Protein AF-A0A6P0TJQ3-F1 (afdb_monomer)

Radius of gyration: 22.75 Å; Cα contacts (8 Å, |Δi|>4): 336; chains: 1; bounding box: 52×36×69 Å

Sequence (217 aa):
MVAQLLTELFPGQEHGQGNRNGRYLAQILWQRGWGNAALGVTLSDDTSPFPQDLRLSLMGFLHPDYYQPTSPFAFGEEMTHAIHRLRQAYDQQENVAIWGDFDADGLTATAVLWDGLGQFFAKDRQLTYIIPNRLTESHGLNQAGLERLAHQGFRLIVTCDTGSTNLTELAYAQTLGLEVIVTDHHTLSQQRPDVVALINPRSLPIGHPLAHLSGVA

Mean predicted aligned error: 7.78 Å

Foldseek 3Di:
DQQQLQCVVCVDDPPDPDCNRSVVVSVVVVVVVPDCVVQVDDPPDPDDPRDVVSSLVVCVVVPVVSPDDDDLCVLPVQVVLVVVVLVVCLVVVAAEEEEFEPDPLRVLLSVVCCVVSCVRHPPPQRYYYDYDDCVPGNDADDLVVLVVCLVSRHAEYEYFQHDQPPQVRLVSSVVSNHAYRYQHADDHDPDGHPHSHHHYLCVDPPPDPSVDDGRND

pLDDT: mean 87.12, std 15.63, range [45.81, 98.88]

Secondary structure (DSSP, 8-state):
-HHHHHHHHS---SS-TT-TTSHHHHHHHHHTT-SHHHHT--TT-SSSPPPHHHHHHHHHHH-GGG--PPPGGGGTHHHHHHHHHHHHHHHTT-EEEEE--SSHHHHHHHHHHHHHHTTTS-BTTTEEEE---TTTT-SS--HHHHHHHHHTTEEEEEESS--TT-HHHHHHHHHTT-EEEEE--SPPPSSPP-SSEEE-GGGS-TTSTTTT--TT-

Nearest PDB structures (foldseek):
  6lrd-assembly1_A  TM=8.293E-01  e=8.610E-10  Deinococcus radiodurans
  1ir6-assembly1_A  TM=8.615E-01  e=2.136E-09  Thermus thermophilus
  5f56-assembly1_A  TM=7.773E-01  e=3.471E-10  Deinococcus radiodurans
  5f54-assembly1_A  TM=7.799E-01  e=4.992E-10  Deinococcus radiodurans
  2zxp-assembly1_A  TM=7.081E-01  e=8.094E-09  Thermus thermophilus HB8

Solvent-accessible surface area (backbone atoms only — not comparable to full-atom values): 12320 Å² total; per-residue (Å²): 106,68,29,53,54,41,33,70,76,50,64,72,76,95,77,71,98,82,64,90,58,28,55,66,60,33,51,53,39,36,76,71,56,63,36,56,82,72,65,77,52,76,95,83,68,96,79,68,80,76,60,65,70,57,55,47,52,54,41,25,72,77,35,74,92,52,48,74,80,77,62,73,65,78,59,44,67,31,43,52,40,40,53,52,52,52,49,49,32,57,78,70,68,49,24,38,32,38,36,25,26,75,50,75,47,11,46,48,18,40,51,51,48,50,59,59,50,44,77,77,29,53,69,86,75,27,27,49,75,46,62,42,51,64,89,85,62,38,81,53,73,50,64,70,61,47,52,52,39,38,75,70,58,36,38,38,35,39,30,18,42,28,49,62,66,39,54,70,43,48,57,49,32,45,78,64,64,34,47,40,32,34,26,23,43,68,74,72,46,97,61,83,68,90,51,70,14,69,46,37,29,71,80,47,58,88,87,40,94,57,38,76,46,55,39,56,102

Structure (mmCIF, N/CA/C/O backbone):
data_AF-A0A6P0TJQ3-F1
#
_entry.id   AF-A0A6P0TJQ3-F1
#
loop_
_atom_site.group_PDB
_atom_site.id
_atom_site.type_symbol
_atom_site.label_atom_id
_atom_site.label_alt_id
_atom_site.label_comp_id
_atom_site.label_asym_id
_atom_site.label_entity_id
_atom_site.label_seq_id
_atom_site.pdbx_PDB_ins_code
_atom_site.Cartn_x
_atom_site.Cartn_y
_atom_site.Cartn_z
_atom_site.occupancy
_atom_site.B_iso_or_equiv
_atom_site.auth_seq_id
_atom_site.auth_comp_id
_atom_site.auth_asym_id
_atom_site.auth_atom_id
_atom_site.pdbx_PDB_model_num
ATOM 1 N N . MET A 1 1 ? 24.019 -4.448 -33.165 1.00 59.84 1 MET A N 1
ATOM 2 C CA . MET A 1 1 ? 23.288 -5.032 -32.015 1.00 59.84 1 MET A C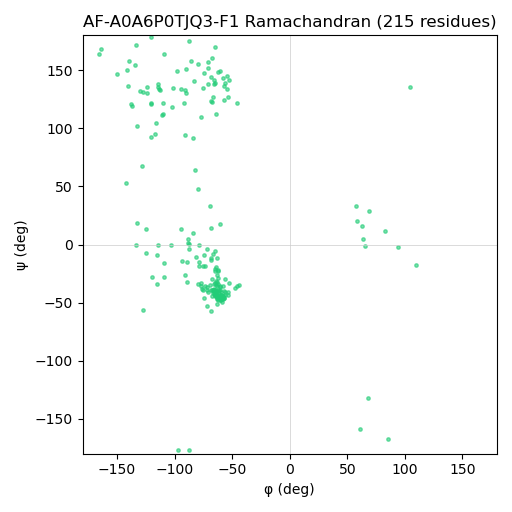A 1
ATOM 3 C C . MET A 1 1 ? 21.804 -4.613 -31.905 1.00 59.84 1 MET A C 1
ATOM 5 O O . MET A 1 1 ? 21.018 -5.246 -32.586 1.00 59.84 1 MET A O 1
ATOM 9 N N . VAL A 1 2 ? 21.352 -3.576 -31.170 1.00 61.47 2 VAL A N 1
ATOM 10 C CA . VAL A 1 2 ? 19.887 -3.292 -30.988 1.00 61.47 2 VAL A CA 1
ATOM 11 C C . VAL A 1 2 ? 19.106 -3.170 -32.308 1.00 61.47 2 VAL A C 1
ATOM 13 O O . VAL A 1 2 ? 18.021 -3.722 -32.438 1.00 61.47 2 VAL A O 1
ATOM 16 N N . ALA A 1 3 ? 19.675 -2.513 -33.324 1.00 61.38 3 ALA A N 1
ATOM 17 C CA . ALA A 1 3 ? 19.049 -2.411 -34.648 1.00 61.38 3 ALA A CA 1
ATOM 18 C C . ALA A 1 3 ? 18.867 -3.769 -35.357 1.00 61.38 3 ALA A C 1
ATOM 20 O O . ALA A 1 3 ? 17.891 -3.956 -36.081 1.00 61.38 3 ALA A O 1
ATOM 21 N N . GLN A 1 4 ? 19.774 -4.721 -35.125 1.00 65.50 4 GLN A N 1
ATOM 22 C CA . GLN A 1 4 ? 19.703 -6.072 -35.681 1.00 65.50 4 GLN A CA 1
ATOM 23 C C . GLN A 1 4 ? 18.627 -6.896 -34.971 1.00 65.50 4 GLN A C 1
ATOM 25 O O . GLN A 1 4 ? 17.761 -7.442 -35.644 1.00 65.50 4 GLN A O 1
ATOM 30 N N . LEU A 1 5 ? 18.584 -6.857 -33.632 1.00 64.69 5 LEU A N 1
ATOM 31 C CA . LEU A 1 5 ? 17.511 -7.476 -32.843 1.00 64.69 5 LEU A CA 1
ATOM 32 C C . LEU A 1 5 ? 16.132 -6.955 -33.259 1.00 64.69 5 LEU A C 1
ATOM 34 O O . LEU A 1 5 ? 15.200 -7.729 -33.427 1.00 64.69 5 LEU A O 1
ATOM 38 N N . LEU A 1 6 ? 15.993 -5.646 -33.468 1.00 64.69 6 LEU A N 1
ATOM 39 C CA . LEU A 1 6 ? 14.735 -5.064 -33.934 1.00 64.69 6 LEU A CA 1
ATOM 40 C C . LEU A 1 6 ? 14.357 -5.498 -35.347 1.00 64.69 6 LEU A C 1
ATOM 42 O O . LEU A 1 6 ? 13.176 -5.644 -35.633 1.00 64.69 6 LEU A O 1
ATOM 46 N N . THR A 1 7 ? 15.338 -5.703 -36.222 1.00 65.62 7 THR A N 1
ATOM 47 C CA . THR A 1 7 ? 15.089 -6.219 -37.573 1.00 65.62 7 THR A CA 1
ATOM 48 C C . THR A 1 7 ? 14.640 -7.686 -37.523 1.00 65.62 7 THR A C 1
ATOM 50 O O . THR A 1 7 ? 13.774 -8.080 -38.298 1.00 65.62 7 THR A O 1
ATOM 53 N N . GLU A 1 8 ? 15.164 -8.478 -36.580 1.00 67.19 8 GLU A N 1
ATOM 54 C CA . GLU A 1 8 ? 14.737 -9.865 -36.324 1.00 67.19 8 GLU A CA 1
ATOM 55 C C . GLU A 1 8 ? 13.367 -9.961 -35.630 1.00 67.19 8 GLU A C 1
ATOM 57 O O . GLU A 1 8 ? 12.599 -10.883 -35.898 1.00 67.19 8 GLU A O 1
ATOM 62 N N . LEU A 1 9 ? 13.057 -9.025 -34.729 1.00 64.94 9 LEU A N 1
ATOM 63 C CA . LEU A 1 9 ? 11.787 -8.955 -33.996 1.00 64.94 9 LEU A CA 1
ATOM 64 C C . LEU A 1 9 ? 10.643 -8.398 -34.844 1.00 64.94 9 LEU A C 1
ATOM 66 O O . LEU A 1 9 ? 9.497 -8.810 -34.679 1.00 64.94 9 LEU A O 1
ATOM 70 N N . PHE A 1 10 ? 10.959 -7.481 -35.755 1.00 64.12 10 PHE A N 1
ATOM 71 C CA . PHE A 1 10 ? 10.005 -6.807 -36.628 1.00 64.12 10 PHE A CA 1
ATOM 72 C C . PHE A 1 10 ? 10.458 -6.920 -38.090 1.00 64.12 10 PHE A C 1
ATOM 74 O O . PHE A 1 10 ? 10.828 -5.907 -38.697 1.00 64.12 10 PHE A O 1
ATOM 81 N N . PRO A 1 11 ? 10.453 -8.133 -38.680 1.00 56.38 11 PRO A N 1
ATOM 82 C CA . PRO A 1 11 ? 10.730 -8.285 -40.102 1.00 56.38 11 PRO A CA 1
ATOM 83 C C . PRO A 1 11 ? 9.715 -7.434 -40.876 1.00 56.38 11 PRO A C 1
ATOM 85 O O . PRO A 1 11 ? 8.511 -7.517 -40.633 1.00 56.38 11 PRO A O 1
ATOM 88 N N . GLY A 1 12 ? 10.225 -6.531 -41.719 1.00 55.09 12 GLY A N 1
ATOM 89 C CA . GLY A 1 12 ? 9.486 -5.379 -42.238 1.00 55.09 12 GLY A CA 1
ATOM 90 C C . GLY A 1 12 ? 8.069 -5.697 -42.724 1.00 55.09 12 GLY A C 1
ATOM 91 O O . GLY A 1 12 ? 7.881 -6.475 -43.651 1.00 55.09 12 GLY A O 1
ATOM 92 N N . GLN A 1 13 ? 7.075 -5.032 -42.132 1.00 48.84 13 GLN A N 1
ATOM 93 C CA . GLN A 1 13 ? 5.747 -4.896 -42.728 1.00 48.84 13 GLN A CA 1
ATOM 94 C C . GLN A 1 13 ? 5.897 -4.015 -43.983 1.00 48.84 13 GLN A C 1
ATOM 96 O O . GLN A 1 13 ? 6.411 -2.899 -43.895 1.00 48.84 13 GLN A O 1
ATOM 101 N N . GLU A 1 14 ? 5.504 -4.517 -45.157 1.00 48.81 14 GLU A N 1
ATOM 102 C CA . GLU A 1 14 ? 5.813 -3.967 -46.494 1.00 48.81 14 GLU A CA 1
ATOM 103 C C . GLU A 1 14 ? 5.144 -2.619 -46.860 1.00 48.81 14 GLU A C 1
ATOM 105 O O . GLU A 1 14 ? 4.839 -2.351 -48.025 1.00 48.81 14 GLU A O 1
ATOM 110 N N . HIS A 1 15 ? 4.911 -1.707 -45.918 1.00 45.81 15 HIS A N 1
ATOM 111 C CA . HIS A 1 15 ? 4.270 -0.422 -46.210 1.00 45.81 15 HIS A CA 1
ATOM 112 C C . HIS A 1 15 ? 5.190 0.772 -45.925 1.00 45.81 15 HIS A C 1
ATOM 114 O O . HIS A 1 15 ? 5.261 1.300 -44.821 1.00 45.81 15 HIS A O 1
ATOM 120 N N . GLY A 1 16 ? 5.867 1.231 -46.987 1.00 48.28 16 GLY A N 1
ATOM 121 C CA . GLY A 1 16 ? 6.517 2.546 -47.064 1.00 48.28 16 GLY A CA 1
ATOM 122 C C . GLY A 1 16 ? 8.045 2.529 -46.936 1.00 48.28 16 GLY A C 1
ATOM 123 O O . GLY A 1 16 ? 8.627 1.881 -46.074 1.00 48.28 16 GLY A O 1
ATOM 124 N N . GLN A 1 17 ? 8.732 3.287 -47.796 1.00 49.97 17 GLN A N 1
ATOM 125 C CA . GLN A 1 17 ? 10.198 3.306 -47.947 1.00 49.97 17 GLN A CA 1
ATOM 126 C C . GLN A 1 17 ? 10.999 3.899 -46.756 1.00 49.97 17 GLN A C 1
ATOM 128 O O . GLN A 1 17 ? 12.187 4.174 -46.900 1.00 49.97 17 GLN A O 1
ATOM 133 N N . GLY A 1 18 ? 10.400 4.098 -45.577 1.00 49.19 18 GLY A N 1
ATOM 134 C CA . GLY A 1 18 ? 10.994 4.902 -44.498 1.00 49.19 18 GLY A CA 1
ATOM 135 C C . GLY A 1 18 ? 11.898 4.168 -43.498 1.00 49.19 18 GLY A C 1
ATOM 136 O O . GLY A 1 18 ? 12.847 4.768 -43.002 1.00 49.19 18 GLY A O 1
ATOM 137 N N . ASN A 1 19 ? 11.654 2.889 -43.181 1.00 52.66 19 ASN A N 1
ATOM 138 C CA . ASN A 1 19 ? 12.316 2.218 -42.044 1.00 52.66 19 ASN A CA 1
ATOM 139 C C . ASN A 1 19 ? 12.683 0.749 -42.323 1.00 52.66 19 ASN A C 1
ATOM 141 O O . ASN A 1 19 ? 12.320 -0.149 -41.573 1.00 52.66 19 ASN A O 1
ATOM 145 N N . ARG A 1 20 ? 13.402 0.488 -43.419 1.00 56.19 20 ARG A N 1
ATOM 146 C CA . ARG A 1 20 ? 13.683 -0.884 -43.886 1.00 56.19 20 ARG A CA 1
ATOM 147 C C . ARG A 1 20 ? 14.619 -1.716 -42.988 1.00 56.19 20 ARG A C 1
ATOM 149 O O . ARG A 1 20 ? 14.671 -2.924 -43.162 1.00 56.19 20 ARG A O 1
ATOM 156 N N . ASN A 1 21 ? 15.329 -1.101 -42.031 1.00 62.25 21 ASN A N 1
ATOM 157 C CA . ASN A 1 21 ? 16.408 -1.766 -41.274 1.00 62.25 21 ASN A CA 1
ATOM 158 C C . ASN A 1 21 ? 16.325 -1.544 -39.743 1.00 62.25 21 ASN A C 1
ATOM 160 O O . ASN A 1 21 ? 17.349 -1.582 -39.066 1.00 62.25 21 ASN A O 1
ATOM 164 N N . GLY A 1 22 ? 15.169 -1.144 -39.194 1.00 68.56 22 GLY A N 1
ATOM 165 C CA . GLY A 1 22 ? 14.990 -0.926 -37.744 1.00 68.56 22 GLY A CA 1
ATOM 166 C C . GLY A 1 22 ? 15.805 0.222 -37.114 1.00 68.56 22 GLY A C 1
ATOM 167 O O . GLY A 1 22 ? 15.667 0.493 -35.923 1.00 68.56 22 GLY A O 1
ATOM 168 N N . ARG A 1 23 ? 16.633 0.937 -37.892 1.00 72.88 23 ARG A N 1
ATOM 169 C CA . ARG A 1 23 ? 17.608 1.938 -37.412 1.00 72.88 23 ARG A CA 1
ATOM 170 C C . ARG A 1 23 ? 16.999 3.072 -36.583 1.00 72.88 23 ARG A C 1
ATOM 172 O O . ARG A 1 23 ? 17.585 3.480 -35.586 1.00 72.88 23 ARG A O 1
ATOM 179 N N . TYR A 1 24 ? 15.827 3.570 -36.976 1.00 79.62 24 TYR A N 1
ATOM 180 C CA . TYR A 1 24 ? 15.178 4.684 -36.279 1.00 79.62 24 TYR A CA 1
ATOM 181 C C . TYR A 1 24 ? 14.545 4.226 -34.969 1.00 79.62 24 TYR A C 1
ATOM 183 O O . TYR A 1 24 ? 14.663 4.906 -33.955 1.00 79.62 24 TYR A O 1
ATOM 191 N N . LEU A 1 25 ? 13.947 3.033 -34.971 1.00 78.06 25 LEU A N 1
ATOM 192 C CA . LEU A 1 25 ? 13.426 2.414 -33.757 1.00 78.06 25 LEU A CA 1
ATOM 193 C C . LEU A 1 25 ? 14.564 2.114 -32.772 1.00 78.06 25 LEU A C 1
ATOM 195 O O . LEU A 1 25 ? 14.430 2.401 -31.589 1.00 78.06 25 LEU A O 1
ATOM 199 N N . ALA A 1 26 ? 15.715 1.648 -33.264 1.00 78.31 26 ALA A N 1
ATOM 200 C CA . ALA A 1 26 ? 16.907 1.435 -32.445 1.00 78.31 26 ALA A CA 1
ATOM 201 C C . ALA A 1 26 ? 17.392 2.730 -31.786 1.00 78.31 26 ALA A C 1
ATOM 203 O O . ALA A 1 26 ? 17.723 2.733 -30.605 1.00 78.31 26 ALA A O 1
ATOM 204 N N . GLN A 1 27 ? 17.407 3.836 -32.536 1.00 80.75 27 GLN A N 1
ATOM 205 C CA . GLN A 1 27 ? 17.800 5.142 -32.012 1.00 80.75 27 GLN A CA 1
ATOM 206 C C . GLN A 1 27 ? 16.819 5.655 -30.948 1.00 80.75 27 GLN A C 1
ATOM 208 O O . GLN A 1 27 ? 17.258 6.157 -29.915 1.00 80.75 27 GLN A O 1
ATOM 213 N N . ILE A 1 28 ? 15.510 5.496 -31.166 1.00 84.69 28 ILE A N 1
ATOM 214 C CA . ILE A 1 28 ? 14.479 5.863 -30.183 1.00 84.69 28 ILE A CA 1
ATOM 215 C C . ILE A 1 28 ? 14.633 5.021 -28.915 1.00 84.69 28 ILE A C 1
ATOM 217 O O . ILE A 1 28 ? 14.651 5.568 -27.818 1.00 84.69 28 ILE A O 1
ATOM 221 N N . LEU A 1 29 ? 14.798 3.705 -29.045 1.00 83.62 29 LEU A N 1
ATOM 222 C CA . LEU A 1 29 ? 15.000 2.814 -27.905 1.00 83.62 29 LEU A CA 1
ATOM 223 C C . LEU A 1 29 ? 16.269 3.151 -27.123 1.00 83.62 29 LEU A C 1
ATOM 225 O O . LEU A 1 29 ? 16.221 3.237 -25.897 1.00 83.62 29 LEU A O 1
ATOM 229 N N . TRP A 1 30 ? 17.370 3.439 -27.817 1.00 81.69 30 TRP A N 1
ATOM 230 C CA . TRP A 1 30 ? 18.605 3.898 -27.185 1.00 81.69 30 TRP A CA 1
ATOM 231 C C . TRP A 1 30 ? 18.382 5.175 -26.364 1.00 81.69 30 TRP A C 1
ATOM 233 O O . TRP A 1 30 ? 18.810 5.259 -25.215 1.00 81.69 30 TRP A O 1
ATOM 243 N N . GLN A 1 31 ? 17.649 6.152 -26.912 1.00 84.38 31 GLN A N 1
ATOM 244 C CA . GLN A 1 31 ? 17.267 7.378 -26.197 1.00 84.38 31 GLN A CA 1
ATOM 245 C C . GLN A 1 31 ? 16.325 7.124 -25.010 1.00 84.38 31 GLN A C 1
ATOM 247 O O . GLN A 1 31 ? 16.245 7.953 -24.108 1.00 84.38 31 GLN A O 1
ATOM 252 N N . ARG A 1 32 ? 15.622 5.987 -24.990 1.00 81.56 32 ARG A N 1
ATOM 253 C CA . ARG A 1 32 ? 14.761 5.535 -23.886 1.00 81.56 32 ARG A CA 1
ATOM 254 C C . ARG A 1 32 ? 15.472 4.588 -22.912 1.00 81.56 32 ARG A C 1
ATOM 256 O O . ARG A 1 32 ? 14.806 3.958 -22.101 1.00 81.56 32 ARG A O 1
ATOM 263 N N . GLY A 1 33 ? 16.801 4.493 -22.978 1.00 76.88 33 GLY A N 1
ATOM 264 C CA . GLY A 1 33 ? 17.610 3.722 -22.030 1.00 76.88 33 GLY A CA 1
ATOM 265 C C . GLY A 1 33 ? 17.927 2.288 -22.457 1.00 76.88 33 GLY A C 1
ATOM 266 O O . GLY A 1 33 ? 18.699 1.622 -21.777 1.00 76.88 33 GLY A O 1
ATOM 267 N N . TRP A 1 34 ? 17.435 1.820 -23.608 1.00 75.25 34 TRP A N 1
ATOM 268 C CA . TRP A 1 34 ? 17.778 0.508 -24.175 1.00 75.25 34 TRP A CA 1
ATOM 269 C C . TRP A 1 34 ? 19.113 0.560 -24.936 1.00 75.25 34 TRP A C 1
ATOM 271 O O . TRP A 1 34 ? 19.170 0.394 -26.157 1.00 75.25 34 TRP A O 1
ATOM 281 N N . GLY A 1 35 ? 20.198 0.838 -24.209 1.00 67.50 35 GLY A N 1
ATOM 282 C CA . GLY A 1 35 ? 21.574 0.836 -24.718 1.00 67.50 35 GLY A CA 1
ATOM 283 C C . GLY A 1 35 ? 22.480 -0.154 -23.987 1.00 67.50 35 GLY A C 1
ATOM 284 O O . GLY A 1 35 ? 22.039 -0.806 -23.054 1.00 67.50 35 GLY A O 1
ATOM 285 N N . ASN A 1 36 ? 23.753 -0.269 -24.380 1.00 61.25 36 ASN A N 1
ATOM 286 C CA . ASN A 1 36 ? 24.665 -1.356 -23.956 1.00 61.25 36 ASN A CA 1
ATOM 287 C C . ASN A 1 36 ? 24.667 -1.683 -22.447 1.00 61.25 36 ASN A C 1
ATOM 289 O O . ASN A 1 36 ? 24.763 -2.851 -22.087 1.00 61.25 36 ASN A O 1
ATOM 293 N N . ALA A 1 37 ? 24.517 -0.679 -21.576 1.00 57.34 37 ALA A N 1
ATOM 294 C CA . ALA A 1 37 ? 24.435 -0.867 -20.126 1.00 57.34 37 ALA A CA 1
ATOM 295 C C . ALA A 1 37 ? 23.161 -1.610 -19.672 1.00 57.34 37 ALA A C 1
ATOM 297 O O . ALA A 1 37 ? 23.244 -2.478 -18.812 1.00 57.34 37 ALA A O 1
ATOM 298 N N . ALA A 1 38 ? 22.007 -1.326 -20.283 1.00 56.78 38 ALA A N 1
ATOM 299 C CA . ALA A 1 38 ? 20.755 -2.048 -20.036 1.00 56.78 38 ALA A CA 1
ATOM 300 C C . ALA A 1 38 ? 20.750 -3.454 -20.661 1.00 56.78 38 ALA A C 1
ATOM 302 O O . ALA A 1 38 ? 19.952 -4.303 -20.282 1.00 56.78 38 ALA A O 1
ATOM 303 N N . LEU A 1 39 ? 21.641 -3.699 -21.626 1.00 55.12 39 LEU A N 1
ATOM 304 C CA . LEU A 1 39 ? 21.733 -4.964 -22.353 1.00 55.12 39 LEU A CA 1
ATOM 305 C C . LEU A 1 39 ? 22.752 -5.927 -21.723 1.00 55.12 39 LEU A C 1
ATOM 307 O O . LEU A 1 39 ? 22.767 -7.094 -22.090 1.00 55.12 39 LEU A O 1
ATOM 311 N N . GLY A 1 40 ? 23.618 -5.457 -20.814 1.00 54.97 40 GLY A N 1
ATOM 312 C CA . GLY A 1 40 ? 24.669 -6.277 -20.197 1.00 54.97 40 GLY A CA 1
ATOM 313 C C . GLY A 1 40 ? 25.717 -6.812 -21.184 1.00 54.97 40 GLY A C 1
ATOM 314 O O . GLY A 1 40 ? 26.453 -7.734 -20.848 1.00 54.97 40 GLY A O 1
ATOM 315 N N . VAL A 1 41 ? 25.791 -6.255 -22.401 1.00 55.28 41 VAL A N 1
ATOM 316 C CA . VAL A 1 41 ? 26.676 -6.735 -23.472 1.00 55.28 41 VAL A CA 1
ATOM 317 C C . VAL A 1 41 ? 27.799 -5.730 -23.728 1.00 55.28 41 VAL A C 1
ATOM 319 O O . VAL A 1 41 ? 27.559 -4.577 -24.099 1.00 55.28 41 VAL A O 1
ATOM 322 N N . THR A 1 42 ? 29.045 -6.177 -23.582 1.00 51.78 42 THR A N 1
ATOM 323 C CA . THR A 1 42 ? 30.226 -5.500 -24.134 1.00 51.78 42 THR A CA 1
ATOM 324 C C . THR A 1 42 ? 30.303 -5.734 -25.641 1.00 51.78 42 THR A C 1
ATOM 326 O O . THR A 1 42 ? 30.130 -6.854 -26.104 1.00 51.78 42 THR A O 1
ATOM 329 N N . LEU A 1 43 ? 30.581 -4.670 -26.401 1.00 48.59 43 LEU A N 1
ATOM 330 C CA . LEU A 1 43 ? 30.555 -4.571 -27.874 1.00 48.59 43 LEU A CA 1
ATOM 331 C C . LEU A 1 43 ? 31.511 -5.512 -28.654 1.00 48.59 43 LEU A C 1
ATOM 333 O O . LEU A 1 43 ? 31.810 -5.231 -29.811 1.00 48.59 43 LEU A O 1
ATOM 337 N N . SER A 1 44 ? 32.040 -6.582 -28.062 1.00 48.69 44 SER A N 1
ATOM 338 C CA . SER A 1 44 ? 33.121 -7.367 -28.666 1.00 48.69 44 SER A CA 1
ATOM 339 C C . SER A 1 44 ? 32.689 -8.518 -29.579 1.00 48.69 44 SER A C 1
ATOM 341 O O . SER A 1 44 ? 33.538 -8.965 -30.337 1.00 48.69 44 SER A O 1
ATOM 343 N N . ASP A 1 45 ? 31.428 -8.971 -29.577 1.00 46.97 45 ASP A N 1
ATOM 344 C CA . ASP A 1 45 ? 31.004 -10.110 -30.413 1.00 46.97 45 ASP A CA 1
ATOM 345 C C . ASP A 1 45 ? 29.705 -9.843 -31.185 1.00 46.97 45 ASP A C 1
ATOM 347 O O . ASP A 1 45 ? 28.601 -9.943 -30.655 1.00 46.97 45 ASP A O 1
ATOM 351 N N . ASP A 1 46 ? 29.842 -9.544 -32.477 1.00 54.31 46 ASP A N 1
ATOM 352 C CA . ASP A 1 46 ? 28.742 -9.263 -33.419 1.00 54.31 46 ASP A CA 1
ATOM 353 C C . ASP A 1 46 ? 28.121 -10.548 -34.022 1.00 54.31 46 ASP A C 1
ATOM 355 O O . ASP A 1 46 ? 27.359 -10.489 -34.983 1.00 54.31 46 ASP A O 1
ATOM 359 N N . THR A 1 47 ? 28.474 -11.734 -33.500 1.00 51.34 47 THR A N 1
ATOM 360 C CA . THR A 1 47 ? 28.116 -13.039 -34.106 1.00 51.34 47 THR A CA 1
ATOM 361 C C . THR A 1 47 ? 27.370 -14.012 -33.188 1.00 51.34 47 THR A C 1
ATOM 363 O O . THR A 1 47 ? 26.878 -15.036 -33.664 1.00 51.34 47 THR A O 1
ATOM 366 N N . SER A 1 48 ? 27.229 -13.704 -31.898 1.00 54.69 48 SER A N 1
ATOM 367 C CA . SER A 1 48 ? 26.497 -14.557 -30.954 1.00 54.69 48 SER A CA 1
ATOM 368 C C . SER A 1 48 ? 24.987 -14.289 -31.021 1.00 54.69 48 SER A C 1
ATOM 370 O O . SER A 1 48 ? 24.587 -13.127 -31.134 1.00 54.69 48 SER A O 1
ATOM 372 N N . PRO A 1 49 ? 24.122 -15.322 -30.935 1.00 56.47 49 PRO A N 1
ATOM 373 C CA . PRO A 1 49 ? 22.679 -15.118 -30.866 1.00 56.47 49 PRO A CA 1
ATOM 374 C C . PRO A 1 49 ? 22.321 -14.237 -29.665 1.00 56.47 49 PRO A C 1
ATOM 376 O O . PRO A 1 49 ? 22.932 -14.343 -28.599 1.00 56.47 49 PRO A O 1
ATOM 379 N N . PHE A 1 50 ? 21.323 -13.369 -29.840 1.00 59.91 50 PHE A N 1
ATOM 380 C CA . PHE A 1 50 ? 20.854 -12.493 -28.770 1.00 59.91 50 PHE A CA 1
ATOM 381 C C . PHE A 1 50 ? 20.470 -13.300 -27.524 1.00 59.91 50 PHE A C 1
ATOM 383 O O . PHE A 1 50 ? 19.729 -14.279 -27.657 1.00 59.91 50 PHE A O 1
ATOM 390 N N . PRO A 1 51 ? 20.896 -12.879 -26.317 1.00 66.06 51 PRO A N 1
ATOM 391 C CA . PRO A 1 51 ? 20.415 -13.484 -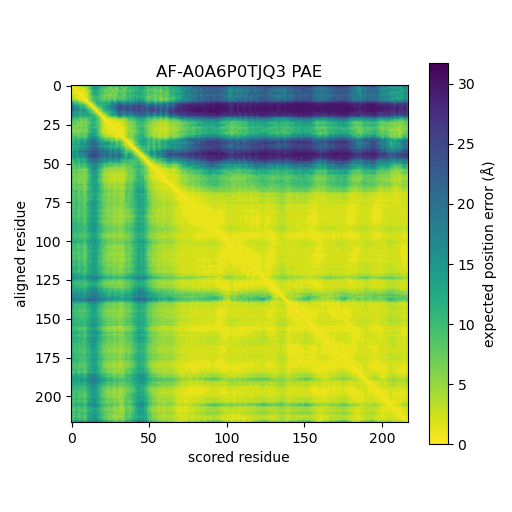25.084 1.00 66.06 51 PRO A CA 1
ATOM 392 C C . PRO A 1 51 ? 18.883 -13.464 -25.058 1.00 66.06 51 PRO A C 1
ATOM 394 O O . PRO A 1 51 ? 18.262 -12.416 -25.259 1.00 66.06 51 PRO A O 1
ATOM 397 N N . GLN A 1 52 ? 18.264 -14.622 -24.837 1.00 65.69 52 GLN A N 1
ATOM 398 C CA . GLN A 1 52 ? 16.807 -14.768 -24.873 1.00 65.69 52 GLN A CA 1
ATOM 399 C C . GLN A 1 52 ? 16.109 -13.841 -23.863 1.00 65.69 52 GLN A C 1
ATOM 401 O O . GLN A 1 52 ? 15.082 -13.241 -24.185 1.00 65.69 52 GLN A O 1
ATOM 406 N N . ASP A 1 53 ? 16.725 -13.636 -22.698 1.00 69.06 53 ASP A N 1
ATOM 407 C CA . ASP A 1 53 ? 16.244 -12.745 -21.636 1.00 69.06 53 ASP A CA 1
ATOM 408 C C . ASP A 1 53 ? 16.133 -11.292 -22.102 1.00 69.06 53 ASP A C 1
ATOM 410 O O . ASP A 1 53 ? 15.180 -10.581 -21.772 1.00 69.06 53 ASP A O 1
ATOM 414 N N . LEU A 1 54 ? 17.072 -10.855 -22.942 1.00 71.50 54 LEU A N 1
ATOM 415 C CA . LEU A 1 54 ? 17.059 -9.509 -23.489 1.00 71.50 54 LEU A CA 1
ATOM 416 C C . LEU A 1 54 ? 15.931 -9.331 -24.511 1.00 71.50 54 LEU A C 1
ATOM 418 O O . LEU A 1 54 ? 15.253 -8.302 -24.524 1.00 71.50 54 LEU A O 1
ATOM 422 N N . ARG A 1 55 ? 15.711 -10.345 -25.354 1.00 74.94 55 ARG A N 1
ATOM 423 C CA . ARG A 1 55 ? 14.602 -10.359 -26.315 1.00 74.94 55 ARG A CA 1
ATOM 424 C C . ARG A 1 55 ? 13.262 -10.256 -25.588 1.00 74.94 55 ARG A C 1
ATOM 426 O O . ARG A 1 55 ? 12.437 -9.433 -25.973 1.00 74.94 55 ARG A O 1
ATOM 433 N N . LEU A 1 56 ? 13.061 -11.051 -24.538 1.00 76.50 56 LEU A N 1
ATOM 434 C CA . LEU A 1 56 ? 11.841 -11.024 -23.727 1.00 76.50 56 LEU A CA 1
ATOM 435 C C . LEU A 1 56 ? 11.659 -9.685 -23.010 1.00 76.50 56 LEU A C 1
ATOM 437 O O . LEU A 1 56 ? 10.567 -9.132 -23.054 1.00 76.50 56 LEU A O 1
ATOM 441 N N . SER A 1 57 ? 12.724 -9.121 -22.439 1.00 78.81 57 SER A N 1
ATOM 442 C CA . SER A 1 57 ? 12.662 -7.816 -21.768 1.00 78.81 57 SER A CA 1
ATOM 443 C C . SER A 1 57 ? 12.259 -6.700 -22.737 1.00 78.81 57 SER A C 1
ATOM 445 O O . SER A 1 57 ? 11.391 -5.885 -22.428 1.00 78.81 57 SER A O 1
ATOM 447 N N . LEU A 1 58 ? 12.847 -6.677 -23.938 1.00 81.50 58 LEU A N 1
ATOM 448 C CA . LEU A 1 58 ? 12.501 -5.690 -24.961 1.00 81.50 58 LEU A CA 1
ATOM 449 C C . LEU A 1 58 ? 11.063 -5.872 -25.461 1.00 81.50 58 LEU A C 1
ATOM 451 O O . LEU A 1 58 ? 10.354 -4.889 -25.677 1.00 81.50 58 LEU A O 1
ATOM 455 N N . MET A 1 59 ? 10.617 -7.118 -25.630 1.00 84.25 59 MET A N 1
ATOM 456 C CA . MET A 1 59 ? 9.228 -7.403 -25.986 1.00 84.25 59 MET A CA 1
ATOM 457 C C . MET A 1 59 ? 8.267 -6.979 -24.880 1.00 84.25 59 MET A C 1
ATOM 459 O O . MET A 1 59 ? 7.280 -6.335 -25.200 1.00 84.25 59 MET A O 1
ATOM 463 N N . GLY A 1 60 ? 8.576 -7.224 -23.605 1.00 86.00 60 GLY A N 1
ATOM 464 C CA . GLY A 1 60 ? 7.757 -6.764 -22.480 1.00 86.00 60 GLY A CA 1
ATOM 465 C C . GLY A 1 60 ? 7.669 -5.239 -22.364 1.00 86.00 60 GLY A C 1
ATOM 466 O O . GLY A 1 60 ? 6.670 -4.719 -21.879 1.00 86.00 60 GLY A O 1
ATOM 467 N N . PHE A 1 61 ? 8.672 -4.505 -22.856 1.00 84.38 61 PHE A N 1
ATOM 468 C CA . PHE A 1 61 ? 8.622 -3.042 -22.948 1.00 84.38 61 PHE A CA 1
ATOM 469 C C . PHE A 1 61 ? 7.771 -2.534 -24.119 1.00 84.38 61 PHE A C 1
ATOM 471 O O . PHE A 1 61 ? 7.124 -1.495 -24.011 1.00 84.38 61 PHE A O 1
ATOM 478 N N . LEU A 1 62 ? 7.791 -3.237 -25.254 1.00 86.31 62 LEU A N 1
ATOM 479 C CA . LEU A 1 62 ? 7.096 -2.820 -26.478 1.00 86.31 62 LEU A CA 1
ATOM 480 C C . LEU A 1 62 ? 5.664 -3.358 -26.587 1.00 86.31 62 LEU A C 1
ATOM 482 O O . LEU A 1 62 ? 4.836 -2.751 -27.267 1.00 86.31 62 LEU A O 1
ATOM 486 N N . HIS A 1 63 ? 5.379 -4.491 -25.950 1.00 86.12 63 HIS A N 1
ATOM 487 C CA . HIS A 1 63 ? 4.132 -5.229 -26.079 1.00 86.12 63 HIS A CA 1
ATOM 488 C C . HIS A 1 63 ? 3.636 -5.706 -24.707 1.00 86.12 63 HIS A C 1
ATOM 490 O O . HIS A 1 63 ? 4.308 -6.518 -24.066 1.00 86.12 63 HIS A O 1
ATOM 496 N N . PRO A 1 64 ? 2.437 -5.273 -24.275 1.00 86.00 64 PRO A N 1
ATOM 497 C CA . PRO A 1 64 ? 1.906 -5.616 -22.956 1.00 86.00 64 PRO A CA 1
ATOM 498 C C . PRO A 1 64 ? 1.686 -7.124 -22.774 1.00 86.00 64 PRO A C 1
ATOM 500 O O . PRO A 1 64 ? 1.861 -7.624 -21.672 1.00 86.00 64 PRO A O 1
ATOM 503 N N . ASP A 1 65 ? 1.405 -7.872 -23.845 1.00 89.06 65 ASP A N 1
ATOM 504 C CA . ASP A 1 65 ? 1.217 -9.332 -23.786 1.00 89.06 65 ASP A CA 1
ATOM 505 C C . ASP A 1 65 ? 2.484 -10.098 -23.363 1.00 89.06 65 ASP A C 1
ATOM 507 O O . ASP A 1 65 ? 2.411 -11.252 -22.943 1.00 89.06 65 ASP A O 1
ATOM 511 N N . TYR A 1 66 ? 3.655 -9.464 -23.479 1.00 87.50 66 TYR A N 1
ATOM 512 C CA . TYR A 1 66 ? 4.944 -10.023 -23.068 1.00 87.50 66 TYR A CA 1
ATOM 513 C C . TYR A 1 66 ? 5.440 -9.428 -21.747 1.00 87.50 66 TYR A C 1
ATOM 515 O O . TYR A 1 66 ? 6.521 -9.796 -21.281 1.00 87.50 66 TYR A O 1
ATOM 523 N N . TYR A 1 67 ? 4.688 -8.502 -21.144 1.00 87.00 67 TYR A N 1
ATOM 524 C CA . TYR A 1 67 ? 5.032 -7.933 -19.850 1.00 87.00 67 TYR A CA 1
ATOM 525 C C . TYR A 1 67 ? 4.882 -8.997 -18.762 1.00 87.00 67 TYR A C 1
ATOM 527 O O . TYR A 1 67 ? 3.816 -9.583 -18.578 1.00 87.00 67 TYR A O 1
ATOM 535 N N . GLN A 1 68 ? 5.963 -9.235 -18.025 1.00 87.81 68 GLN A N 1
ATOM 536 C CA . GLN A 1 68 ? 5.951 -10.083 -16.841 1.00 87.81 68 GLN A CA 1
ATOM 537 C C . GLN A 1 68 ? 6.140 -9.191 -15.613 1.00 87.81 68 GLN A C 1
ATOM 539 O O . GLN A 1 68 ? 7.218 -8.608 -15.457 1.00 87.81 68 GLN A O 1
ATOM 544 N N . PRO A 1 69 ? 5.118 -9.047 -14.749 1.00 88.50 69 PRO A N 1
ATOM 545 C CA . PRO A 1 69 ? 5.257 -8.239 -13.552 1.00 88.50 69 PRO A CA 1
ATOM 546 C C . PRO A 1 69 ? 6.293 -8.869 -12.625 1.00 88.50 69 PRO A C 1
ATOM 548 O O . PRO A 1 69 ? 6.338 -10.087 -12.430 1.00 88.50 69 PRO A O 1
ATOM 551 N N . THR A 1 70 ? 7.131 -8.026 -12.029 1.00 91.75 70 THR A N 1
ATOM 552 C CA . THR A 1 70 ? 8.004 -8.478 -10.947 1.00 91.75 70 THR A CA 1
ATOM 553 C C . THR A 1 70 ? 7.141 -8.861 -9.749 1.00 91.75 70 THR A C 1
ATOM 555 O O . THR A 1 70 ? 6.175 -8.175 -9.425 1.00 91.75 70 THR A O 1
ATOM 558 N N . SER A 1 71 ? 7.484 -9.970 -9.095 1.00 94.94 71 SER A N 1
ATOM 559 C CA . SER A 1 71 ? 6.741 -10.460 -7.934 1.00 94.94 71 SER A CA 1
ATOM 560 C C . SER A 1 71 ? 6.676 -9.400 -6.823 1.00 94.94 71 SER A C 1
ATOM 562 O O . SER A 1 71 ? 7.720 -8.834 -6.484 1.00 94.94 71 SER A O 1
ATOM 564 N N . PRO A 1 72 ? 5.514 -9.182 -6.177 1.00 93.69 72 PRO A N 1
ATOM 565 C CA . PRO A 1 72 ? 5.405 -8.263 -5.041 1.00 93.69 72 PRO A CA 1
ATOM 566 C C . PRO A 1 72 ? 6.272 -8.700 -3.849 1.00 93.69 72 PRO A C 1
ATOM 568 O O . PRO A 1 72 ? 6.688 -7.877 -3.038 1.00 93.69 72 PRO A O 1
ATOM 571 N N . PHE A 1 73 ? 6.642 -9.983 -3.766 1.00 96.12 73 PHE A N 1
ATOM 572 C CA . PHE A 1 73 ? 7.588 -10.478 -2.761 1.00 96.12 73 PHE A CA 1
ATOM 573 C C . PHE A 1 73 ? 9.018 -9.939 -2.941 1.00 96.12 73 PHE A C 1
ATOM 575 O O . PHE A 1 73 ? 9.847 -10.124 -2.055 1.00 96.12 73 PHE A O 1
ATOM 582 N N . ALA A 1 74 ? 9.319 -9.231 -4.037 1.00 96.00 74 ALA A N 1
ATOM 583 C CA . ALA A 1 7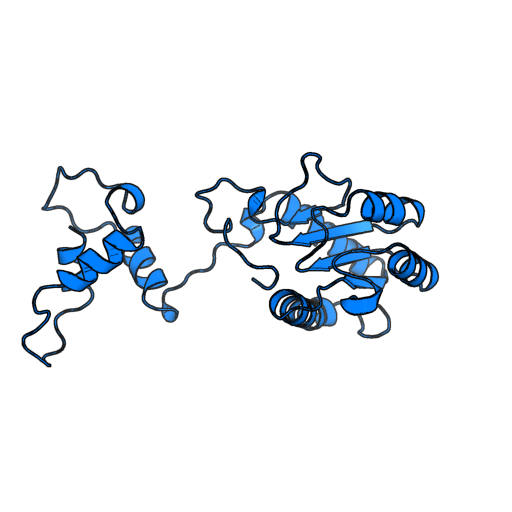4 ? 10.591 -8.531 -4.202 1.00 96.00 74 ALA A CA 1
ATOM 584 C C . ALA A 1 74 ? 10.757 -7.328 -3.244 1.00 96.00 74 ALA A C 1
ATOM 586 O O . ALA A 1 74 ? 11.873 -6.851 -3.068 1.00 96.00 74 ALA A O 1
ATOM 587 N N . PHE A 1 75 ? 9.692 -6.892 -2.557 1.00 96.38 75 PHE A N 1
ATOM 588 C CA . PHE A 1 75 ? 9.785 -5.998 -1.390 1.00 96.38 75 PHE A CA 1
ATOM 589 C C . PHE A 1 75 ? 10.339 -6.686 -0.122 1.00 96.38 75 PHE A C 1
ATOM 591 O O . PHE A 1 75 ? 10.540 -6.031 0.900 1.00 96.38 75 PHE A O 1
ATOM 598 N N . GLY A 1 76 ? 10.599 -7.997 -0.160 1.00 97.00 76 GLY A N 1
ATOM 599 C CA . GLY A 1 76 ? 11.268 -8.731 0.913 1.00 97.00 76 GLY A CA 1
ATOM 600 C C . GLY A 1 76 ? 10.443 -8.845 2.198 1.00 97.00 76 GLY A C 1
ATOM 601 O O . GLY A 1 76 ? 9.268 -9.228 2.179 1.00 97.00 76 GLY A O 1
ATOM 602 N N . GLU A 1 77 ? 11.082 -8.552 3.333 1.00 97.00 77 GLU A N 1
ATOM 603 C CA . GLU A 1 77 ? 10.475 -8.692 4.663 1.00 97.00 77 GLU A CA 1
ATOM 604 C C . GLU A 1 77 ? 9.261 -7.777 4.852 1.00 97.00 77 GLU A C 1
ATOM 606 O O . GLU A 1 77 ? 8.283 -8.206 5.453 1.00 97.00 77 GLU A O 1
ATOM 611 N N . GLU A 1 78 ? 9.257 -6.577 4.261 1.00 97.81 78 GLU A N 1
ATOM 612 C CA . GLU A 1 78 ? 8.143 -5.624 4.379 1.00 97.81 78 GLU A CA 1
ATOM 613 C C . GLU A 1 78 ? 6.830 -6.221 3.840 1.00 97.81 78 GLU A C 1
ATOM 615 O O . GLU A 1 78 ? 5.794 -6.180 4.505 1.00 97.81 78 GLU A O 1
ATOM 620 N N . MET A 1 79 ? 6.879 -6.882 2.677 1.00 98.00 79 MET A N 1
ATOM 621 C CA . MET A 1 79 ? 5.714 -7.583 2.122 1.00 98.00 79 MET A 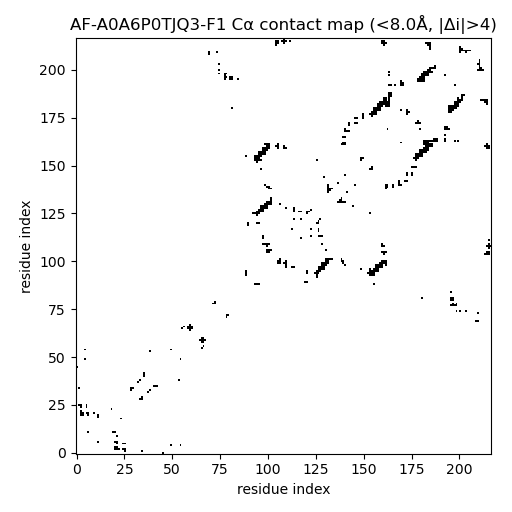CA 1
ATOM 622 C C . MET A 1 79 ? 5.295 -8.770 2.997 1.00 98.00 79 MET A C 1
ATOM 624 O O . MET A 1 79 ? 4.106 -9.022 3.200 1.00 98.00 79 MET A O 1
ATOM 628 N N . THR A 1 80 ? 6.269 -9.493 3.553 1.00 98.19 80 THR A N 1
ATOM 629 C CA . THR A 1 80 ? 6.006 -10.641 4.430 1.00 98.19 80 THR A CA 1
ATOM 630 C C . THR A 1 80 ? 5.316 -10.206 5.727 1.00 98.19 80 THR A C 1
ATOM 632 O O . THR A 1 80 ? 4.324 -10.819 6.127 1.00 98.19 80 THR A O 1
ATOM 635 N N . HIS A 1 81 ? 5.781 -9.122 6.353 1.00 98.62 81 HIS A N 1
ATOM 636 C CA . HIS A 1 81 ? 5.185 -8.549 7.560 1.00 98.62 81 HIS A CA 1
ATOM 637 C C . HIS A 1 81 ? 3.764 -8.037 7.308 1.00 98.62 81 HIS A C 1
ATOM 639 O O . HIS A 1 81 ? 2.860 -8.348 8.087 1.00 98.62 81 HIS A O 1
ATOM 645 N N . ALA A 1 82 ? 3.536 -7.332 6.194 1.00 98.69 82 ALA A N 1
ATOM 646 C CA . ALA A 1 82 ? 2.208 -6.851 5.815 1.00 98.69 82 ALA A CA 1
ATOM 647 C C . ALA A 1 82 ? 1.201 -8.003 5.652 1.00 98.69 82 ALA A C 1
ATOM 649 O O . ALA A 1 82 ? 0.123 -7.981 6.251 1.00 98.69 82 ALA A O 1
ATOM 650 N N . ILE A 1 83 ? 1.568 -9.049 4.900 1.00 98.44 83 ILE A N 1
ATOM 651 C CA . ILE A 1 83 ? 0.711 -10.226 4.682 1.00 98.44 83 ILE A CA 1
ATOM 652 C C . ILE A 1 83 ? 0.445 -10.962 5.998 1.00 98.44 83 ILE A C 1
ATOM 654 O O . ILE A 1 83 ? -0.696 -11.343 6.267 1.00 98.44 83 ILE A O 1
ATOM 658 N N . HIS A 1 84 ? 1.473 -11.160 6.830 1.00 98.69 84 HIS A N 1
ATOM 659 C CA . HIS A 1 84 ? 1.318 -11.816 8.127 1.00 98.69 84 HIS A CA 1
ATOM 660 C C . HIS A 1 84 ? 0.333 -11.053 9.019 1.00 98.69 84 HIS A C 1
ATOM 662 O O . HIS A 1 84 ? -0.577 -11.653 9.593 1.00 98.69 84 HIS A O 1
ATOM 668 N N . ARG A 1 85 ? 0.461 -9.725 9.091 1.00 98.75 85 ARG A N 1
ATOM 669 C CA . ARG A 1 85 ? -0.416 -8.897 9.922 1.00 98.75 85 ARG A CA 1
ATOM 670 C C . ARG A 1 85 ? -1.855 -8.859 9.414 1.00 98.75 85 ARG A C 1
ATOM 672 O O . ARG A 1 85 ? -2.774 -8.908 10.233 1.00 98.75 85 ARG A O 1
ATOM 679 N N . LEU A 1 86 ? -2.063 -8.810 8.098 1.00 98.75 86 LEU A N 1
ATOM 680 C CA . LEU A 1 86 ? -3.398 -8.913 7.498 1.00 98.75 86 LEU A CA 1
ATOM 681 C C . LEU A 1 86 ? -4.037 -10.279 7.767 1.00 98.75 86 LEU A C 1
ATOM 683 O O . LEU A 1 86 ? -5.217 -10.347 8.103 1.00 98.75 86 LEU A O 1
ATOM 687 N N . ARG A 1 87 ? -3.261 -11.367 7.690 1.00 98.62 87 ARG A N 1
ATOM 688 C CA . ARG A 1 87 ? -3.746 -12.705 8.054 1.00 98.62 87 ARG A CA 1
ATOM 689 C C . ARG A 1 87 ? -4.133 -12.777 9.528 1.00 98.62 87 ARG A C 1
ATOM 691 O O . ARG A 1 87 ? -5.206 -13.277 9.837 1.00 98.62 87 ARG A O 1
ATOM 698 N N . GLN A 1 88 ? -3.315 -12.217 10.418 1.00 98.75 88 GLN A N 1
ATOM 699 C CA . GLN A 1 88 ? -3.651 -12.129 11.838 1.00 98.75 88 GLN A CA 1
ATOM 700 C C . GLN A 1 88 ? -4.962 -11.361 12.062 1.00 98.75 88 GLN A C 1
ATOM 702 O O . GLN A 1 88 ? -5.806 -11.838 12.817 1.00 98.75 88 GLN A O 1
ATOM 707 N N . ALA A 1 89 ? -5.158 -10.218 11.389 1.00 98.62 89 ALA A N 1
ATOM 708 C CA . ALA A 1 89 ? -6.408 -9.458 11.471 1.00 98.62 89 ALA A CA 1
ATOM 709 C C . ALA A 1 89 ? -7.612 -10.308 11.049 1.00 98.62 89 ALA A C 1
ATOM 711 O O . ALA A 1 89 ? -8.640 -10.311 11.724 1.00 98.62 89 ALA A O 1
ATOM 712 N N . TYR A 1 90 ? -7.476 -11.059 9.955 1.00 98.44 90 TYR A N 1
ATOM 713 C CA . TYR A 1 90 ? -8.520 -11.953 9.468 1.00 98.44 90 TYR A CA 1
ATOM 714 C C . TYR A 1 90 ? -8.838 -13.070 10.474 1.00 98.44 90 TYR A C 1
ATOM 716 O O . TYR A 1 90 ? -9.995 -13.242 10.864 1.00 98.44 90 TYR A O 1
ATOM 724 N N . ASP A 1 91 ? -7.822 -13.784 10.959 1.00 98.25 91 ASP A N 1
ATOM 725 C CA . ASP A 1 91 ? -7.990 -14.903 11.895 1.00 98.25 91 ASP A CA 1
ATOM 726 C C . ASP A 1 91 ? -8.597 -14.446 13.234 1.00 98.25 91 ASP A C 1
ATOM 728 O O . ASP A 1 91 ? -9.416 -15.149 13.829 1.00 98.25 91 ASP A O 1
ATOM 732 N N . GLN A 1 92 ? -8.236 -13.244 13.691 1.00 97.94 92 GLN A N 1
ATOM 733 C CA . GLN A 1 92 ? -8.728 -12.641 14.935 1.00 97.94 92 GLN A CA 1
ATOM 734 C C . GLN A 1 92 ? -10.020 -11.830 14.757 1.00 97.94 92 GLN A C 1
ATOM 736 O O . GLN A 1 92 ? -10.533 -11.285 15.733 1.00 97.94 92 GLN A O 1
ATOM 741 N N . GLN A 1 93 ? -10.576 -11.779 13.541 1.00 97.44 93 GLN A N 1
ATOM 742 C CA . GLN A 1 93 ? -11.796 -11.032 13.212 1.00 97.44 93 GLN A CA 1
ATOM 743 C C . GLN A 1 93 ? -11.700 -9.528 13.529 1.00 97.44 93 GLN A C 1
ATOM 745 O O . GLN A 1 93 ? -12.700 -8.897 13.881 1.00 97.44 93 GLN A O 1
ATOM 750 N N . GLU A 1 94 ? -10.506 -8.951 13.394 1.00 98.25 94 GLU A N 1
ATOM 751 C CA . GLU A 1 94 ? -10.255 -7.525 13.590 1.00 98.25 94 GLU A CA 1
ATOM 752 C C . GLU A 1 94 ? -10.848 -6.667 12.464 1.00 98.25 94 GLU A C 1
ATOM 754 O O . GLU A 1 94 ? -11.041 -7.111 11.330 1.00 98.25 94 GLU A O 1
ATOM 759 N N . ASN A 1 95 ? -11.079 -5.393 12.782 1.00 98.38 95 ASN A N 1
ATOM 760 C CA . ASN A 1 95 ? -11.511 -4.385 11.823 1.00 98.38 95 ASN A CA 1
ATOM 761 C C . ASN A 1 95 ? -10.293 -3.685 11.188 1.00 98.38 95 ASN A C 1
ATOM 763 O O . ASN A 1 95 ? -9.415 -3.178 11.901 1.00 98.38 95 ASN A O 1
ATOM 767 N N . VAL A 1 96 ? -10.286 -3.603 9.855 1.00 98.81 96 VAL A N 1
ATOM 768 C CA . VAL A 1 96 ? -9.231 -3.023 9.010 1.00 98.81 96 VAL A CA 1
ATOM 769 C C . VAL A 1 96 ? -9.750 -1.783 8.278 1.00 98.81 96 VAL A C 1
ATOM 771 O O . VAL A 1 96 ? -10.852 -1.784 7.734 1.00 98.81 96 VAL A O 1
ATOM 774 N N . ALA A 1 97 ? -8.965 -0.711 8.249 1.00 98.81 97 ALA A N 1
ATOM 775 C CA . ALA A 1 97 ? -9.277 0.496 7.491 1.00 98.81 97 ALA A CA 1
ATOM 776 C C . ALA A 1 97 ? -8.260 0.713 6.368 1.00 98.81 97 ALA A C 1
ATOM 778 O O . ALA A 1 97 ? -7.059 0.571 6.581 1.00 98.81 97 ALA A O 1
ATOM 779 N N . ILE A 1 98 ? -8.734 1.099 5.187 1.00 98.81 98 ILE A N 1
ATOM 780 C CA . ILE A 1 98 ? -7.888 1.587 4.097 1.00 98.81 98 ILE A CA 1
ATOM 781 C C . ILE A 1 98 ? -7.774 3.107 4.226 1.00 98.81 98 ILE A C 1
ATOM 783 O O . ILE A 1 98 ? -8.784 3.787 4.404 1.00 98.81 98 ILE A O 1
ATOM 787 N N . TRP A 1 99 ? -6.568 3.655 4.132 1.00 98.62 99 TRP A N 1
ATOM 788 C CA . TRP A 1 99 ? -6.350 5.101 4.102 1.00 98.62 99 TRP A CA 1
ATOM 789 C C . TRP A 1 99 ? -5.733 5.502 2.765 1.00 98.62 99 TRP A C 1
ATOM 791 O O . TRP A 1 99 ? -4.554 5.253 2.533 1.00 98.62 99 TRP A O 1
ATOM 801 N N . GLY A 1 100 ? -6.532 6.092 1.884 1.00 97.94 100 GLY A N 1
ATOM 802 C CA . GLY A 1 100 ? -6.098 6.508 0.552 1.00 97.94 100 GLY A CA 1
ATOM 803 C C . GLY A 1 100 ? -5.710 7.972 0.446 1.00 97.94 100 GLY A C 1
ATOM 804 O O . GLY A 1 100 ? -5.777 8.721 1.424 1.00 97.94 100 GLY A O 1
ATOM 805 N N . ASP A 1 101 ? -5.382 8.378 -0.779 1.00 97.31 101 ASP A N 1
ATOM 806 C CA . ASP A 1 101 ? -5.263 9.778 -1.180 1.00 97.31 101 ASP A CA 1
ATOM 807 C C . ASP A 1 101 ? -6.402 10.216 -2.121 1.00 97.31 101 ASP A C 1
ATOM 809 O O . ASP A 1 101 ? -7.150 9.401 -2.666 1.00 97.31 101 ASP A O 1
ATOM 813 N N . PHE A 1 102 ? -6.577 11.529 -2.268 1.00 95.31 102 PHE A N 1
ATOM 814 C CA . PHE A 1 102 ? -7.665 12.146 -3.029 1.00 95.31 102 PHE A CA 1
ATOM 815 C C . PHE A 1 102 ? -7.427 12.212 -4.542 1.00 95.31 102 PHE A C 1
ATOM 817 O O . PHE A 1 102 ? -8.333 12.635 -5.269 1.00 95.31 102 PHE A O 1
ATOM 824 N N . ASP A 1 103 ? -6.217 11.925 -5.021 1.00 96.06 103 ASP A N 1
ATOM 825 C CA . ASP A 1 103 ? -5.889 12.025 -6.440 1.00 96.06 103 ASP A CA 1
ATOM 826 C C . ASP A 1 103 ? -6.211 10.728 -7.207 1.00 96.06 103 ASP A C 1
ATOM 828 O O . ASP A 1 103 ? -6.821 9.802 -6.677 1.00 96.06 103 ASP A O 1
ATOM 832 N N . ALA A 1 104 ? -5.900 10.680 -8.504 1.00 97.62 104 ALA A N 1
ATOM 833 C CA . ALA A 1 104 ? -6.252 9.521 -9.317 1.00 97.62 104 ALA A CA 1
ATOM 834 C C . ALA A 1 104 ? -5.538 8.232 -8.867 1.00 97.62 104 ALA A C 1
ATOM 836 O O . ALA A 1 104 ? -6.143 7.162 -8.951 1.00 97.62 104 ALA A O 1
ATOM 837 N N . ASP A 1 105 ? -4.293 8.320 -8.401 1.00 97.88 105 ASP A N 1
ATOM 838 C CA . ASP A 1 105 ? -3.516 7.166 -7.947 1.00 97.88 105 ASP A CA 1
ATOM 839 C C . ASP A 1 105 ? -4.082 6.669 -6.612 1.00 97.88 105 ASP A C 1
ATOM 841 O O . ASP A 1 105 ? -4.556 5.535 -6.530 1.00 97.88 105 ASP A O 1
ATOM 845 N N . GLY A 1 106 ? -4.228 7.549 -5.619 1.00 97.88 106 GLY A N 1
ATOM 846 C CA . GLY A 1 106 ? -4.816 7.204 -4.321 1.00 97.88 106 GLY A CA 1
ATOM 847 C C . GLY A 1 106 ? -6.254 6.682 -4.380 1.00 97.88 106 GLY A C 1
ATOM 848 O O . GLY A 1 106 ? -6.589 5.702 -3.704 1.00 97.88 106 GLY A O 1
ATOM 849 N N . LEU A 1 107 ? -7.116 7.267 -5.218 1.00 98.06 107 LEU A N 1
ATOM 850 C CA . LEU A 1 107 ? -8.496 6.795 -5.385 1.00 98.06 107 LEU A CA 1
ATOM 851 C C . LEU A 1 107 ? -8.550 5.410 -6.037 1.00 98.06 107 LEU A C 1
ATOM 853 O O . LEU A 1 107 ? -9.344 4.561 -5.623 1.00 98.06 107 LEU A O 1
ATOM 857 N N . THR A 1 108 ? -7.718 5.169 -7.053 1.00 98.50 108 THR A N 1
ATOM 858 C CA . THR A 1 108 ? -7.681 3.866 -7.729 1.00 98.50 108 THR A CA 1
ATOM 859 C C . THR A 1 108 ? -7.039 2.797 -6.848 1.00 98.50 108 THR A C 1
ATOM 861 O O . THR A 1 108 ? -7.588 1.699 -6.756 1.00 98.50 108 THR A O 1
ATOM 864 N N . ALA A 1 109 ? -5.977 3.126 -6.108 1.00 98.50 109 ALA A N 1
ATOM 865 C CA . ALA A 1 109 ? -5.369 2.251 -5.105 1.00 98.50 109 ALA A CA 1
ATOM 866 C C . ALA A 1 109 ? -6.366 1.870 -4.001 1.00 98.50 109 ALA A C 1
ATOM 868 O O . ALA A 1 109 ? -6.509 0.693 -3.662 1.00 98.50 109 ALA A O 1
ATOM 869 N N . THR A 1 110 ? -7.142 2.843 -3.513 1.00 98.69 110 THR A N 1
ATOM 870 C CA . THR A 1 110 ? -8.214 2.596 -2.537 1.00 98.69 110 THR A CA 1
ATOM 871 C C . THR A 1 110 ? -9.248 1.619 -3.087 1.00 98.69 110 THR A C 1
ATOM 873 O O . THR A 1 110 ? -9.641 0.691 -2.383 1.00 98.69 110 THR A O 1
ATOM 876 N N . ALA A 1 111 ? -9.676 1.785 -4.342 1.00 98.69 111 ALA A N 1
ATOM 877 C CA . ALA A 1 111 ? -10.639 0.885 -4.976 1.00 98.69 111 ALA A CA 1
ATOM 878 C C . ALA A 1 111 ? -10.087 -0.544 -5.134 1.00 98.69 111 ALA A C 1
ATOM 880 O O . ALA A 1 111 ? -10.785 -1.509 -4.816 1.00 98.69 111 ALA A O 1
ATOM 881 N N . VAL A 1 112 ? -8.824 -0.686 -5.550 1.00 98.50 112 VAL A N 1
ATOM 882 C CA . VAL A 1 112 ? -8.146 -1.989 -5.663 1.00 98.50 112 VAL A CA 1
ATOM 883 C C . VAL A 1 112 ? -8.071 -2.684 -4.305 1.00 98.50 112 VAL A C 1
ATOM 885 O O . VAL A 1 112 ? -8.443 -3.854 -4.194 1.00 98.50 112 VAL A O 1
ATOM 888 N N . LEU A 1 113 ? -7.648 -1.976 -3.254 1.00 98.56 113 LEU A N 1
ATOM 889 C CA . LEU A 1 113 ? -7.594 -2.536 -1.903 1.00 98.56 113 LEU A CA 1
ATOM 890 C C . LEU A 1 113 ? -8.986 -2.861 -1.361 1.00 98.56 113 LEU A C 1
ATOM 892 O O . LEU A 1 113 ? -9.159 -3.898 -0.724 1.00 98.56 113 LEU A O 1
ATOM 896 N N . TRP A 1 114 ? -9.985 -2.023 -1.632 1.00 98.69 114 TRP A N 1
ATOM 897 C CA . TRP A 1 114 ? -11.369 -2.262 -1.227 1.00 98.69 114 TRP A CA 1
ATOM 898 C C . TRP A 1 114 ? -11.916 -3.559 -1.824 1.00 98.69 114 TRP A C 1
ATOM 900 O O . TRP A 1 114 ? -12.543 -4.352 -1.119 1.00 98.69 114 TRP A O 1
ATOM 910 N N . ASP A 1 115 ? -11.658 -3.811 -3.105 1.00 98.44 115 ASP A N 1
ATOM 911 C CA . ASP A 1 115 ? -12.099 -5.032 -3.778 1.00 98.44 115 ASP A CA 1
ATOM 912 C C . ASP A 1 115 ? -11.254 -6.255 -3.421 1.00 98.44 115 ASP A C 1
ATOM 914 O O . ASP A 1 115 ? -11.809 -7.337 -3.232 1.00 98.44 115 ASP A O 1
ATOM 918 N N . GLY A 1 116 ? -9.939 -6.101 -3.266 1.00 98.19 116 GLY A N 1
ATOM 919 C CA . GLY A 1 116 ? -9.038 -7.182 -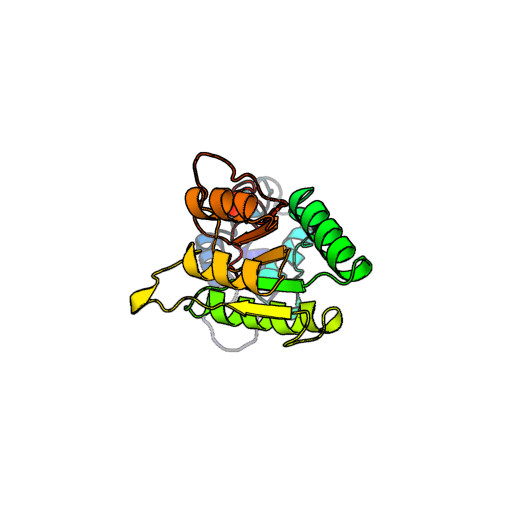2.865 1.00 98.19 116 GLY A CA 1
ATOM 920 C C . GLY A 1 116 ? -9.263 -7.631 -1.421 1.00 98.19 116 GLY A C 1
ATOM 921 O O . GLY A 1 116 ? -9.577 -8.794 -1.168 1.00 98.19 116 GLY A O 1
ATOM 922 N N . LEU A 1 117 ? -9.155 -6.707 -0.460 1.00 98.38 117 LEU A N 1
ATOM 923 C CA . LEU A 1 117 ? -9.362 -6.999 0.964 1.00 98.38 117 LEU A CA 1
ATOM 924 C C . LEU A 1 117 ? -10.820 -7.352 1.266 1.00 98.38 117 LEU A C 1
ATOM 926 O O . LEU A 1 117 ? -11.080 -8.165 2.152 1.00 98.38 117 LEU A O 1
ATOM 930 N N . GLY A 1 118 ? -11.774 -6.810 0.506 1.00 98.25 118 GLY A N 1
ATOM 931 C CA . GLY A 1 118 ? -13.198 -7.111 0.653 1.00 98.25 118 GLY A CA 1
ATOM 932 C C . GLY A 1 118 ? -13.583 -8.569 0.376 1.00 98.25 118 GLY A C 1
ATOM 933 O O . GLY A 1 118 ? -14.696 -8.972 0.703 1.00 98.25 118 GLY A O 1
ATOM 934 N N . GLN A 1 119 ? -12.680 -9.376 -0.192 1.00 98.00 119 GLN A N 1
ATOM 935 C CA . GLN A 1 119 ? -12.858 -10.830 -0.308 1.00 98.00 119 GLN A CA 1
ATOM 936 C C . GLN A 1 119 ? -12.637 -11.563 1.025 1.00 98.00 119 GLN A C 1
ATOM 938 O O . GLN A 1 119 ? -13.083 -12.699 1.180 1.00 98.00 119 GLN A O 1
ATOM 943 N N . PHE A 1 120 ? -11.969 -10.918 1.986 1.00 97.94 120 PHE A N 1
ATOM 944 C CA . PHE A 1 120 ? -11.605 -11.487 3.287 1.00 97.94 120 PHE A CA 1
ATOM 945 C C . PHE A 1 120 ? -12.306 -10.777 4.449 1.00 97.94 120 PHE A C 1
ATOM 947 O O . PHE A 1 120 ? -12.674 -11.414 5.430 1.00 97.94 120 PHE A O 1
ATOM 954 N N . PHE A 1 121 ? -12.535 -9.470 4.338 1.00 98.38 121 PHE A N 1
ATOM 955 C CA . PHE A 1 121 ? -13.160 -8.660 5.380 1.00 98.38 121 PHE A CA 1
ATOM 956 C C . PHE A 1 121 ? -14.534 -8.167 4.922 1.00 98.38 121 PHE A C 1
ATOM 958 O O . PHE A 1 121 ? -14.681 -7.647 3.816 1.00 98.38 121 PHE A O 1
ATOM 965 N N . ALA A 1 122 ? -15.552 -8.292 5.778 1.00 97.50 122 ALA A N 1
ATOM 966 C CA . ALA A 1 122 ? -16.892 -7.808 5.458 1.00 97.50 122 ALA A CA 1
ATOM 967 C C . ALA A 1 122 ? -16.898 -6.276 5.284 1.00 97.50 122 ALA A C 1
ATOM 969 O O . ALA A 1 122 ? -16.713 -5.537 6.255 1.00 97.50 122 ALA A O 1
ATOM 970 N N . LYS A 1 123 ? -17.132 -5.805 4.054 1.00 97.12 123 LYS A N 1
ATOM 971 C CA . LYS A 1 123 ? -17.287 -4.378 3.722 1.00 97.12 123 LYS A CA 1
ATOM 972 C C . LYS A 1 123 ? -18.340 -3.713 4.621 1.00 97.12 123 LYS A C 1
ATOM 974 O O . LYS A 1 123 ? -19.332 -4.342 4.989 1.00 97.12 123 LYS A O 1
ATOM 979 N N . ASP A 1 124 ? -18.071 -2.473 5.025 1.00 91.94 124 ASP A N 1
ATOM 980 C CA . ASP A 1 124 ? -18.896 -1.632 5.911 1.00 91.94 124 ASP A CA 1
ATOM 981 C C . ASP A 1 124 ? -19.078 -2.158 7.348 1.00 91.94 124 ASP A C 1
ATOM 983 O O . ASP A 1 124 ? -19.799 -1.564 8.152 1.00 91.94 124 ASP A O 1
ATOM 987 N N . ARG A 1 125 ? -18.405 -3.261 7.705 1.00 92.69 125 ARG A N 1
ATOM 988 C CA . ARG A 1 125 ? -18.428 -3.844 9.055 1.00 92.69 125 ARG A CA 1
ATOM 989 C C . ARG A 1 125 ? -17.030 -4.078 9.619 1.00 92.69 125 ARG A C 1
ATOM 991 O O . ARG A 1 125 ? -16.728 -3.596 10.702 1.00 92.69 125 ARG A O 1
ATOM 998 N N . GLN A 1 126 ? -16.215 -4.840 8.897 1.00 97.19 126 GLN A N 1
ATOM 999 C CA . GLN A 1 126 ? -14.822 -5.159 9.228 1.00 97.19 126 GLN A CA 1
ATOM 1000 C C . GLN A 1 126 ? -13.831 -4.460 8.297 1.00 97.19 126 GLN A C 1
ATOM 1002 O O . GLN A 1 126 ? -12.656 -4.386 8.630 1.00 97.19 126 GLN A O 1
ATOM 1007 N N . LEU A 1 127 ? -14.288 -3.941 7.154 1.00 98.75 127 LEU A N 1
ATOM 1008 C CA . LEU A 1 127 ? -13.486 -3.142 6.234 1.00 98.75 127 LEU A CA 1
ATOM 1009 C C . LEU A 1 127 ? -14.150 -1.789 5.996 1.00 98.75 127 LEU A C 1
ATOM 1011 O O . LEU A 1 127 ? -15.332 -1.731 5.655 1.00 98.75 127 LEU A O 1
ATOM 1015 N N . THR A 1 128 ? -13.380 -0.715 6.136 1.00 98.56 128 THR A N 1
ATOM 1016 C CA . THR A 1 128 ? -13.782 0.647 5.758 1.00 98.56 128 THR A CA 1
ATOM 1017 C C . THR A 1 128 ? -12.663 1.328 4.975 1.00 98.56 128 THR A C 1
ATOM 1019 O O . THR A 1 128 ? -11.551 0.803 4.902 1.00 98.56 128 THR A O 1
ATOM 1022 N N . TYR A 1 129 ? -12.932 2.506 4.420 1.00 98.31 129 TYR A N 1
ATOM 1023 C CA . TYR A 1 129 ? -11.910 3.359 3.827 1.00 98.31 129 TYR A CA 1
ATOM 1024 C C . TYR A 1 129 ? -12.068 4.820 4.258 1.00 98.31 129 TYR A C 1
ATOM 1026 O O . TYR A 1 129 ? -13.158 5.282 4.602 1.00 98.31 129 TYR A O 1
ATOM 1034 N N . ILE A 1 130 ? -10.962 5.557 4.226 1.00 97.31 130 ILE A N 1
ATOM 1035 C CA . ILE A 1 130 ? -10.903 7.008 4.393 1.00 97.31 130 ILE A CA 1
ATOM 1036 C C . ILE A 1 130 ? -10.136 7.575 3.207 1.00 97.31 130 ILE A C 1
ATOM 1038 O O . ILE A 1 130 ? -9.047 7.109 2.887 1.00 97.31 130 ILE A O 1
ATOM 1042 N N . ILE A 1 131 ? -10.707 8.606 2.590 1.00 96.62 131 ILE A N 1
ATOM 1043 C CA . ILE A 1 131 ? -10.029 9.458 1.617 1.00 96.62 131 ILE A CA 1
ATOM 1044 C C . ILE A 1 131 ? -10.078 10.878 2.192 1.00 96.62 131 ILE A C 1
ATOM 1046 O O . ILE A 1 131 ? -11.184 11.361 2.466 1.00 96.62 131 ILE A O 1
ATOM 1050 N N . PRO A 1 132 ? -8.929 11.534 2.426 1.00 93.19 132 PRO A N 1
ATOM 1051 C CA . PRO A 1 132 ? -8.904 12.857 3.024 1.00 93.19 132 PRO A CA 1
ATOM 1052 C C . PRO A 1 132 ? -9.495 13.901 2.074 1.00 93.19 132 PRO A C 1
ATOM 1054 O O . PRO A 1 132 ? -9.307 13.868 0.856 1.00 93.19 132 PRO A O 1
ATOM 1057 N N . ASN A 1 133 ? -10.202 14.880 2.629 1.00 91.88 133 ASN A N 1
ATOM 1058 C CA . ASN A 1 133 ? -10.639 16.037 1.863 1.00 91.88 133 ASN A CA 1
ATOM 1059 C C . ASN A 1 133 ? -9.460 16.993 1.656 1.00 91.88 133 ASN A C 1
ATOM 1061 O O . ASN A 1 133 ? -9.060 17.706 2.575 1.00 91.88 133 ASN A O 1
ATOM 1065 N N . ARG A 1 134 ? -8.971 17.088 0.415 1.00 91.06 134 ARG A N 1
ATOM 1066 C CA . ARG A 1 134 ? -7.836 17.948 0.041 1.00 91.06 134 ARG A CA 1
ATOM 1067 C C . ARG A 1 134 ? -7.922 19.385 0.569 1.00 91.06 134 ARG A C 1
ATOM 1069 O O . ARG A 1 134 ? -6.894 19.975 0.886 1.00 91.06 134 ARG A O 1
ATOM 1076 N N . LEU A 1 135 ? -9.117 19.975 0.609 1.00 87.44 135 LEU A N 1
ATOM 1077 C CA . LEU A 1 135 ? -9.297 21.386 0.959 1.00 87.44 135 LEU A CA 1
ATOM 1078 C C . LEU A 1 135 ? -9.254 21.630 2.468 1.00 87.44 135 LEU A C 1
ATOM 1080 O O . LEU A 1 135 ? -8.801 22.689 2.895 1.00 87.44 135 LEU A O 1
ATOM 1084 N N . THR A 1 136 ? -9.749 20.683 3.264 1.00 86.06 13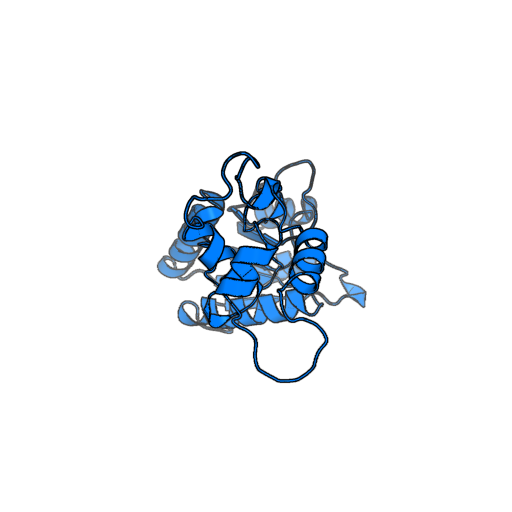6 THR A N 1
ATOM 1085 C CA . THR A 1 136 ? -9.917 20.862 4.715 1.00 86.06 136 THR A CA 1
ATOM 1086 C C . THR A 1 136 ? -8.941 20.037 5.545 1.00 86.06 136 THR A C 1
ATOM 1088 O O . THR A 1 136 ? -8.614 20.434 6.656 1.00 86.06 136 THR A O 1
ATOM 1091 N N . GLU A 1 137 ? -8.484 18.903 5.020 1.00 82.25 137 GLU A N 1
ATOM 1092 C CA . GLU A 1 137 ? -7.647 17.920 5.719 1.00 82.25 137 GLU A CA 1
ATOM 1093 C C . GLU A 1 137 ? -6.249 17.786 5.094 1.00 82.25 137 GLU A C 1
ATOM 1095 O O . GLU A 1 137 ? -5.372 17.192 5.713 1.00 82.25 137 GLU A O 1
ATOM 1100 N N . SER A 1 138 ? -6.012 18.396 3.923 1.00 82.88 138 SER A N 1
ATOM 1101 C CA . SER A 1 138 ? -4.768 18.266 3.148 1.00 82.88 138 SER A CA 1
ATOM 1102 C C . SER A 1 138 ? -4.496 16.812 2.710 1.00 82.88 138 SER A C 1
ATOM 1104 O O . SER A 1 138 ? -5.426 16.020 2.576 1.00 82.88 138 SER A O 1
ATOM 1106 N N . HIS A 1 139 ? -3.240 16.492 2.394 1.00 84.50 139 HIS A N 1
ATOM 1107 C CA . HIS A 1 139 ? -2.765 15.150 2.052 1.00 84.50 139 HIS A CA 1
ATOM 1108 C C . HIS A 1 139 ? -2.294 14.381 3.297 1.00 84.50 139 HIS A C 1
ATOM 1110 O O . HIS A 1 139 ? -1.764 14.974 4.240 1.00 84.50 139 HIS A O 1
ATOM 1116 N N . GLY A 1 140 ? -2.411 13.054 3.238 1.00 92.69 140 GLY A N 1
ATOM 1117 C CA . GLY A 1 140 ? -1.871 12.128 4.224 1.00 92.69 140 GLY A CA 1
ATOM 1118 C C . GLY A 1 140 ? -2.753 11.860 5.429 1.00 92.69 140 GLY A C 1
ATOM 1119 O O . GLY A 1 140 ? -3.961 12.121 5.440 1.00 92.69 140 GLY A O 1
ATOM 1120 N N . LEU A 1 141 ? -2.145 11.237 6.436 1.00 96.50 141 LEU A N 1
ATOM 1121 C CA . LEU A 1 141 ? -2.842 10.892 7.666 1.00 96.50 141 LEU A CA 1
ATOM 1122 C C . LEU A 1 141 ? -3.141 12.155 8.475 1.00 96.50 141 LEU A C 1
ATOM 1124 O O . LEU A 1 141 ? -2.411 13.141 8.416 1.00 96.50 141 LEU A O 1
ATOM 1128 N N . ASN A 1 142 ? -4.208 12.105 9.271 1.00 96.06 142 ASN A N 1
ATOM 1129 C CA . ASN A 1 142 ? -4.517 13.150 10.238 1.00 96.06 142 ASN A CA 1
ATOM 1130 C C . ASN A 1 142 ? -5.057 12.555 11.544 1.00 96.06 142 ASN A C 1
ATOM 1132 O O . ASN A 1 142 ? -5.692 11.498 11.559 1.00 96.06 142 ASN A O 1
ATOM 1136 N N . GLN A 1 143 ? -4.808 13.251 12.653 1.00 96.31 143 GLN A N 1
ATOM 1137 C CA . GLN A 1 143 ? -5.138 12.766 13.996 1.00 96.31 143 GLN A CA 1
ATOM 1138 C C . GLN A 1 143 ? -6.644 12.548 14.201 1.00 96.31 143 GLN A C 1
ATOM 1140 O O . GLN A 1 143 ? -7.039 11.536 14.773 1.00 96.31 143 GLN A O 1
ATOM 1145 N N . ALA A 1 144 ? -7.492 13.429 13.661 1.00 96.00 144 ALA A N 1
ATOM 1146 C CA . ALA A 1 144 ? -8.944 13.320 13.803 1.00 96.00 144 ALA A CA 1
ATOM 1147 C C . ALA A 1 144 ? -9.511 12.056 13.126 1.00 96.00 144 ALA A C 1
ATOM 1149 O O . ALA A 1 144 ? -10.412 11.400 13.653 1.00 96.00 144 ALA A O 1
ATOM 1150 N N . GLY A 1 145 ? -8.985 11.686 11.956 1.00 96.75 145 GLY A N 1
ATOM 1151 C CA . GLY A 1 145 ? -9.347 10.446 11.275 1.00 96.75 145 GLY A CA 1
ATOM 1152 C C . GLY A 1 145 ? -8.856 9.207 12.024 1.00 96.75 145 GLY A C 1
ATOM 1153 O O . GLY A 1 145 ? -9.605 8.237 12.136 1.00 96.75 145 GLY A O 1
ATOM 1154 N N . LEU A 1 146 ? -7.651 9.259 12.599 1.00 98.25 146 LEU A N 1
ATOM 1155 C CA . LEU A 1 146 ? -7.109 8.185 13.438 1.00 98.25 146 LEU A CA 1
ATOM 1156 C C . LEU A 1 146 ? -7.952 7.959 14.698 1.00 98.25 146 LEU A C 1
ATOM 1158 O O . LEU A 1 146 ? -8.340 6.827 14.980 1.00 98.25 146 LEU A O 1
ATOM 1162 N N . GLU A 1 147 ? -8.306 9.024 15.417 1.00 98.25 147 GLU A N 1
ATOM 1163 C CA . GLU A 1 147 ? -9.202 8.958 16.579 1.00 98.25 147 GLU A CA 1
ATOM 1164 C C . GLU A 1 147 ? -10.548 8.347 16.209 1.00 98.25 147 GLU A C 1
ATOM 1166 O O . GLU A 1 147 ? -11.039 7.449 16.894 1.00 98.25 147 GLU A O 1
ATOM 1171 N N . ARG A 1 148 ? -11.133 8.791 15.091 1.00 97.62 148 ARG A N 1
ATOM 1172 C CA . ARG A 1 148 ? -12.403 8.257 14.595 1.00 97.62 148 ARG A CA 1
ATOM 1173 C C . ARG A 1 148 ? -12.322 6.749 14.352 1.00 97.62 148 ARG A C 1
ATOM 1175 O O . ARG A 1 148 ? -13.208 6.029 14.805 1.00 97.62 148 ARG A O 1
ATOM 1182 N N . LEU A 1 149 ? -11.270 6.270 13.687 1.00 98.00 149 LEU A N 1
ATOM 1183 C CA . LEU A 1 149 ? -11.058 4.837 13.457 1.00 98.00 149 LEU A CA 1
ATOM 1184 C C . LEU A 1 149 ? -10.872 4.069 14.770 1.00 98.00 149 LEU A C 1
ATOM 1186 O O . LEU A 1 149 ? -11.511 3.034 14.972 1.00 98.00 149 LEU A O 1
ATOM 1190 N N . ALA A 1 150 ? -10.052 4.589 15.684 1.00 98.19 150 ALA A N 1
ATOM 1191 C CA . ALA A 1 150 ? -9.831 3.978 16.990 1.00 98.19 150 ALA A CA 1
ATOM 1192 C C . ALA A 1 150 ? -11.138 3.853 17.791 1.00 98.19 150 ALA A C 1
ATOM 1194 O O . ALA A 1 150 ? -11.438 2.776 18.306 1.00 98.19 150 ALA A O 1
ATOM 1195 N N . HIS A 1 151 ? -11.953 4.912 17.836 1.00 97.94 151 HIS A N 1
ATOM 1196 C CA . HIS A 1 151 ? -13.260 4.911 18.500 1.00 97.94 151 HIS A CA 1
ATOM 1197 C C . HIS A 1 151 ? -14.266 3.948 17.864 1.00 97.94 151 HIS A C 1
ATOM 1199 O O . HIS A 1 151 ? -15.106 3.388 18.566 1.00 97.94 151 HIS A O 1
ATOM 1205 N N . GLN A 1 152 ? -14.176 3.728 16.553 1.00 97.12 152 GLN A N 1
ATOM 1206 C CA . GLN A 1 152 ? -14.994 2.753 15.827 1.00 97.12 152 GLN A CA 1
ATOM 1207 C C . GLN A 1 152 ? -14.492 1.304 15.983 1.00 97.12 152 GLN A C 1
ATOM 1209 O O . GLN A 1 152 ? -15.098 0.382 15.440 1.00 97.12 152 GLN A O 1
ATOM 1214 N N . GLY A 1 153 ? -13.407 1.081 16.732 1.00 97.25 153 GLY A N 1
ATOM 1215 C CA . GLY A 1 153 ? -12.867 -0.248 17.010 1.00 97.25 153 GLY A CA 1
ATOM 1216 C C . GLY A 1 153 ? -11.967 -0.813 15.910 1.00 97.25 153 GLY A C 1
ATOM 1217 O O . GLY A 1 153 ? -11.620 -1.991 15.967 1.00 97.25 153 GLY A O 1
ATOM 1218 N N . PHE A 1 154 ? -11.554 -0.007 14.927 1.00 98.25 154 PHE A N 1
ATOM 1219 C CA . PHE A 1 154 ? -10.516 -0.410 13.971 1.00 98.25 154 PHE A CA 1
ATOM 1220 C C . PHE A 1 154 ? -9.183 -0.580 14.690 1.00 98.25 154 PHE A C 1
ATOM 1222 O O . PHE A 1 154 ? -8.891 0.168 15.627 1.00 98.25 154 PHE A O 1
ATOM 1229 N N . ARG A 1 155 ? -8.409 -1.597 14.295 1.00 97.75 155 ARG A N 1
ATOM 1230 C CA . ARG A 1 155 ? -7.115 -1.955 14.909 1.00 97.75 155 ARG A CA 1
ATOM 1231 C C . ARG A 1 155 ? -5.953 -1.888 13.922 1.00 97.75 155 ARG A C 1
ATOM 1233 O O . ARG A 1 155 ? -4.838 -1.602 14.341 1.00 97.75 155 ARG A O 1
ATOM 1240 N N . LEU A 1 156 ? -6.220 -2.090 12.632 1.00 98.81 156 LEU A N 1
ATOM 1241 C CA . LEU A 1 156 ? -5.216 -2.063 11.572 1.00 98.81 156 LEU A CA 1
ATOM 1242 C C . LEU A 1 156 ? -5.592 -1.048 10.491 1.00 98.81 156 LEU A C 1
ATOM 1244 O O . LEU A 1 156 ? -6.736 -1.017 10.035 1.00 98.81 156 LEU A O 1
ATOM 1248 N N . ILE A 1 157 ? -4.617 -0.258 10.053 1.00 98.88 157 ILE A N 1
ATOM 1249 C CA . ILE A 1 157 ? -4.723 0.635 8.899 1.00 98.88 157 ILE A CA 1
ATOM 1250 C C . ILE A 1 157 ? -3.777 0.148 7.802 1.00 98.88 157 ILE A C 1
ATOM 1252 O O . ILE A 1 157 ? -2.611 -0.130 8.071 1.00 98.88 157 ILE A O 1
ATOM 1256 N N . VAL A 1 158 ? -4.264 0.086 6.566 1.00 98.81 158 VAL A N 1
ATOM 1257 C CA . VAL A 1 158 ? -3.442 -0.064 5.361 1.00 98.81 158 VAL A CA 1
ATOM 1258 C C . VAL A 1 158 ? -3.519 1.245 4.592 1.00 98.81 158 VAL A C 1
ATOM 1260 O O . VAL A 1 158 ? -4.587 1.602 4.097 1.00 98.81 158 VAL A O 1
ATOM 1263 N N . THR A 1 159 ? -2.421 1.992 4.521 1.00 98.69 159 THR A N 1
ATOM 1264 C CA . THR A 1 159 ? -2.385 3.202 3.692 1.00 98.69 159 THR A CA 1
ATOM 1265 C C . THR A 1 159 ? -2.162 2.822 2.234 1.00 98.69 159 THR A C 1
ATOM 1267 O O . THR A 1 159 ? -1.594 1.765 1.963 1.00 98.69 159 THR A O 1
ATOM 1270 N N . CYS A 1 160 ? -2.593 3.667 1.304 1.00 97.50 160 CYS A N 1
ATOM 1271 C CA . CYS A 1 160 ? -2.235 3.593 -0.108 1.00 97.50 160 CYS A CA 1
ATOM 1272 C C . CYS A 1 160 ? -2.004 4.998 -0.657 1.00 97.50 160 CYS A C 1
ATOM 1274 O O . CYS A 1 160 ? -2.757 5.918 -0.336 1.00 97.50 160 CYS A O 1
ATOM 1276 N N . ASP A 1 161 ? -0.936 5.143 -1.440 1.00 97.81 161 ASP A N 1
ATOM 1277 C CA . ASP A 1 161 ? -0.480 6.417 -2.010 1.00 97.81 161 ASP A CA 1
ATOM 1278 C C . ASP A 1 161 ? -0.157 7.510 -0.968 1.00 97.81 161 ASP A C 1
ATOM 1280 O O . ASP A 1 161 ? -0.144 8.709 -1.240 1.00 97.81 161 ASP A O 1
ATOM 1284 N N . THR A 1 162 ? 0.080 7.113 0.285 1.00 97.25 162 THR A N 1
ATOM 1285 C CA . THR A 1 162 ? 0.407 8.064 1.346 1.00 97.25 162 THR A CA 1
ATOM 1286 C C . THR A 1 162 ? 1.004 7.392 2.581 1.00 97.25 162 THR A C 1
ATOM 1288 O O . THR A 1 162 ? 0.927 6.174 2.755 1.00 97.25 162 THR A O 1
ATOM 1291 N N . GLY A 1 163 ? 1.559 8.196 3.488 1.00 96.62 163 GLY A N 1
ATOM 1292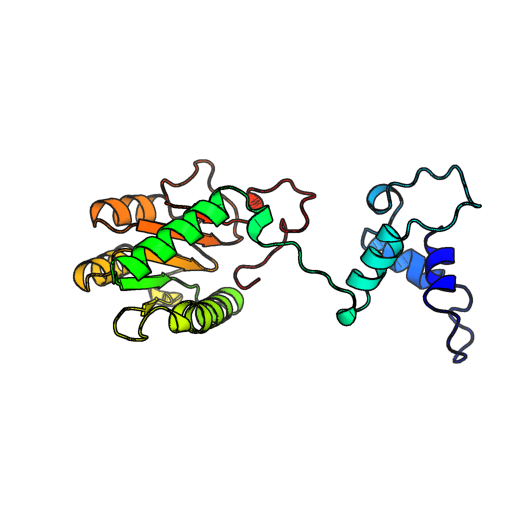 C CA . GLY A 1 163 ? 1.991 7.767 4.817 1.00 96.62 163 GLY A CA 1
ATOM 1293 C C . GLY A 1 163 ? 3.501 7.724 5.037 1.00 96.62 163 GLY A C 1
ATOM 1294 O O . GLY A 1 163 ? 3.920 7.769 6.193 1.00 96.62 163 GLY A O 1
ATOM 1295 N N . SER A 1 164 ? 4.347 7.723 3.997 1.00 96.69 164 SER A N 1
ATOM 1296 C CA . SER A 1 164 ? 5.811 7.573 4.174 1.00 96.69 164 SER A CA 1
ATOM 1297 C C . SER A 1 164 ? 6.468 8.692 4.980 1.00 96.69 164 SER A C 1
ATOM 1299 O O . SER A 1 164 ? 7.555 8.500 5.520 1.00 96.69 164 SER A O 1
ATOM 1301 N N . THR A 1 165 ? 5.844 9.869 5.047 1.00 95.81 165 THR A N 1
ATOM 1302 C CA . THR A 1 165 ? 6.376 11.057 5.734 1.00 95.81 165 THR A CA 1
ATOM 1303 C C . THR A 1 165 ? 5.546 11.487 6.948 1.00 95.81 165 THR A C 1
ATOM 1305 O O . THR A 1 165 ? 5.940 12.415 7.654 1.00 95.81 165 THR A O 1
ATOM 1308 N N . ASN A 1 166 ? 4.450 10.784 7.256 1.00 96.00 166 ASN A N 1
ATOM 1309 C CA . ASN A 1 166 ? 3.519 11.088 8.351 1.00 96.00 166 ASN A CA 1
ATOM 1310 C C . ASN A 1 166 ? 4.027 10.618 9.729 1.00 96.00 166 ASN A C 1
ATOM 1312 O O . ASN A 1 166 ? 3.308 9.969 10.486 1.00 96.00 166 ASN A O 1
ATOM 1316 N N . LEU A 1 167 ? 5.287 10.905 10.074 1.00 96.56 167 LEU A N 1
ATOM 1317 C CA . LEU A 1 167 ? 5.925 10.383 11.294 1.00 96.56 167 LEU A CA 1
ATOM 1318 C C . LEU A 1 167 ? 5.136 10.724 12.569 1.00 96.56 167 LEU A C 1
ATOM 1320 O O . LEU A 1 167 ? 4.996 9.879 13.453 1.00 96.56 167 LEU A O 1
ATOM 1324 N N . THR A 1 168 ? 4.604 11.946 12.658 1.00 96.62 168 THR A N 1
ATOM 1325 C CA . THR A 1 168 ? 3.820 12.403 13.811 1.00 96.62 168 THR A CA 1
ATOM 1326 C C . THR A 1 168 ? 2.490 11.665 13.918 1.00 96.62 168 THR A C 1
ATOM 1328 O O . THR A 1 168 ? 2.125 11.225 15.008 1.00 96.62 168 THR A O 1
ATOM 1331 N N . GLU A 1 169 ? 1.771 11.488 12.812 1.00 97.81 169 GLU A N 1
ATOM 1332 C CA . GLU A 1 169 ? 0.480 10.798 12.817 1.00 97.81 169 GLU A CA 1
ATOM 1333 C C . GLU A 1 169 ? 0.635 9.292 13.028 1.00 97.81 169 GLU A C 1
ATOM 1335 O O . GLU A 1 169 ? -0.167 8.700 13.744 1.00 97.81 169 GLU A O 1
ATOM 1340 N N . LEU A 1 170 ? 1.684 8.676 12.482 1.00 98.12 170 LEU A N 1
ATOM 1341 C CA . LEU A 1 170 ? 1.986 7.261 12.706 1.00 98.12 170 LEU A CA 1
ATOM 1342 C C . LEU A 1 170 ? 2.330 6.989 14.175 1.00 98.12 170 LEU A C 1
ATOM 1344 O O . LEU A 1 170 ? 1.796 6.051 14.764 1.00 98.12 170 LEU A O 1
ATOM 1348 N N . ALA A 1 171 ? 3.141 7.848 14.802 1.00 97.88 171 ALA A N 1
ATOM 1349 C CA . ALA A 1 171 ? 3.397 7.765 16.240 1.00 97.88 171 ALA A CA 1
ATOM 1350 C C . ALA A 1 171 ? 2.108 7.961 17.056 1.00 97.88 171 ALA A C 1
ATOM 1352 O O . ALA A 1 171 ? 1.880 7.254 18.036 1.00 97.88 171 ALA A O 1
ATOM 1353 N N . TYR A 1 172 ? 1.235 8.883 16.639 1.00 98.31 172 TYR A N 1
ATOM 1354 C CA . TYR A 1 172 ? -0.049 9.102 17.302 1.00 98.31 172 TYR A CA 1
ATOM 1355 C C . TYR A 1 172 ? -0.979 7.886 17.189 1.00 98.31 172 TYR A C 1
ATOM 1357 O O . TYR A 1 172 ? -1.570 7.476 18.189 1.00 98.31 172 TYR A O 1
ATOM 1365 N N . ALA A 1 173 ? -1.054 7.260 16.011 1.00 98.38 173 ALA A N 1
ATOM 1366 C 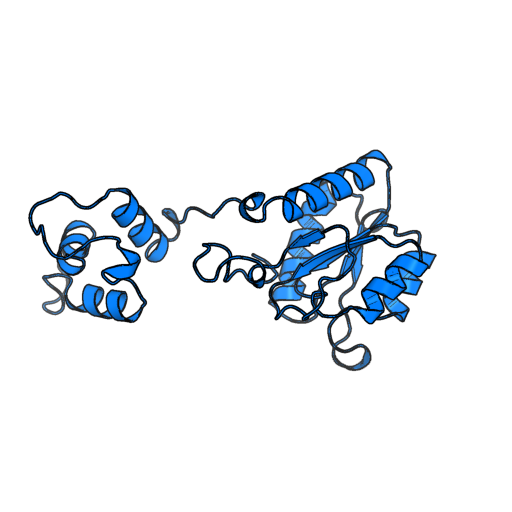CA . ALA A 1 173 ? -1.836 6.049 15.767 1.00 98.38 173 ALA A CA 1
ATOM 1367 C C . ALA A 1 173 ? -1.481 4.937 16.768 1.00 98.38 173 ALA A C 1
ATOM 1369 O O . ALA A 1 173 ? -2.377 4.336 17.366 1.00 98.38 173 ALA A O 1
ATOM 1370 N N . GLN A 1 174 ? -0.189 4.736 17.046 1.00 97.62 174 GLN A N 1
ATOM 1371 C CA . GLN A 1 174 ? 0.249 3.757 18.042 1.00 97.62 174 GLN A CA 1
ATOM 1372 C C . GLN A 1 174 ? -0.289 4.049 19.447 1.00 97.62 174 GLN A C 1
ATOM 1374 O O . GLN A 1 174 ? -0.697 3.127 20.152 1.00 97.62 174 GLN A O 1
ATOM 1379 N N . THR A 1 175 ? -0.349 5.321 19.861 1.00 98.25 175 THR A N 1
ATOM 1380 C CA . THR A 1 175 ? -0.890 5.687 21.185 1.00 98.25 175 THR A CA 1
ATOM 1381 C C . THR A 1 175 ? -2.381 5.360 21.325 1.00 98.25 175 THR A C 1
ATOM 1383 O O . THR A 1 175 ? -2.866 5.140 22.433 1.00 98.25 175 THR A O 1
ATOM 1386 N N . LEU A 1 176 ? -3.096 5.261 20.198 1.00 98.44 176 LEU A N 1
ATOM 1387 C CA . LEU A 1 176 ? -4.497 4.839 20.110 1.00 98.44 176 LEU A CA 1
ATOM 1388 C C . LEU A 1 176 ? -4.659 3.306 19.997 1.00 98.44 176 LEU A C 1
ATOM 1390 O O . LEU A 1 176 ? -5.781 2.793 19.894 1.00 98.44 176 LEU A O 1
ATOM 1394 N N . GLY A 1 177 ? -3.546 2.564 20.004 1.00 97.75 177 GLY A N 1
ATOM 1395 C CA . GLY A 1 177 ? -3.511 1.120 19.782 1.00 97.75 177 GLY A CA 1
ATOM 1396 C C . GLY A 1 177 ? -3.866 0.725 18.348 1.00 97.75 177 GLY A C 1
ATOM 1397 O O . GLY A 1 177 ? -4.458 -0.336 18.150 1.00 97.75 177 GLY A O 1
ATOM 1398 N N . LEU A 1 178 ? -3.582 1.599 17.377 1.00 98.56 178 LEU A N 1
ATOM 1399 C CA . LEU A 1 178 ? -3.686 1.308 15.951 1.00 98.56 178 LEU A CA 1
ATOM 1400 C C . LEU A 1 178 ? -2.322 0.867 15.423 1.00 98.56 178 LEU A C 1
ATOM 1402 O O . LEU A 1 178 ? -1.307 1.520 15.665 1.00 98.56 178 LEU A O 1
ATOM 1406 N N . GLU A 1 179 ? -2.319 -0.204 14.646 1.00 98.69 179 GLU A N 1
ATOM 1407 C CA . GLU A 1 179 ? -1.176 -0.615 13.842 1.00 98.69 179 GLU A CA 1
ATOM 1408 C C . GLU A 1 179 ? -1.349 -0.130 12.403 1.00 98.69 179 GLU A C 1
ATOM 1410 O O . GLU A 1 179 ? -2.471 -0.023 11.901 1.00 98.69 179 GLU A O 1
ATOM 1415 N N . VAL A 1 180 ? -0.239 0.163 11.723 1.00 98.81 180 VAL A N 1
ATOM 1416 C CA . VAL A 1 180 ? -0.260 0.701 10.357 1.00 98.81 180 VAL A CA 1
ATOM 1417 C C . VAL A 1 180 ? 0.674 -0.102 9.456 1.00 98.81 180 VAL A C 1
ATOM 1419 O O . VAL A 1 180 ? 1.823 -0.361 9.813 1.00 98.81 180 VAL A O 1
ATOM 1422 N N . ILE A 1 181 ? 0.171 -0.482 8.284 1.00 98.88 181 ILE A N 1
ATOM 1423 C CA . ILE A 1 181 ? 0.937 -0.913 7.113 1.00 98.88 181 ILE A CA 1
ATOM 1424 C C . ILE A 1 181 ? 0.949 0.274 6.155 1.00 98.88 181 ILE A C 1
ATOM 1426 O O . ILE A 1 181 ? -0.111 0.716 5.710 1.00 98.88 181 ILE A O 1
ATOM 1430 N N . VAL A 1 182 ? 2.133 0.796 5.851 1.00 98.69 182 VAL A N 1
ATOM 1431 C CA . VAL A 1 182 ? 2.286 1.902 4.907 1.00 98.69 182 VAL A CA 1
ATOM 1432 C C . VAL A 1 182 ? 2.528 1.338 3.512 1.00 98.69 182 VAL A C 1
ATOM 1434 O O . VAL A 1 182 ? 3.508 0.616 3.318 1.00 98.69 182 VAL A O 1
ATOM 1437 N N . THR A 1 183 ? 1.668 1.678 2.549 1.00 98.38 183 THR A N 1
ATOM 1438 C CA . THR A 1 183 ? 1.936 1.473 1.116 1.00 98.38 183 THR A CA 1
ATOM 1439 C C . THR A 1 183 ? 1.888 2.818 0.400 1.00 98.38 183 THR A C 1
ATOM 1441 O O . THR A 1 183 ? 0.929 3.578 0.531 1.00 98.38 183 THR A O 1
ATOM 1444 N N . ASP A 1 184 ? 2.983 3.175 -0.260 1.00 98.19 184 ASP A N 1
ATOM 144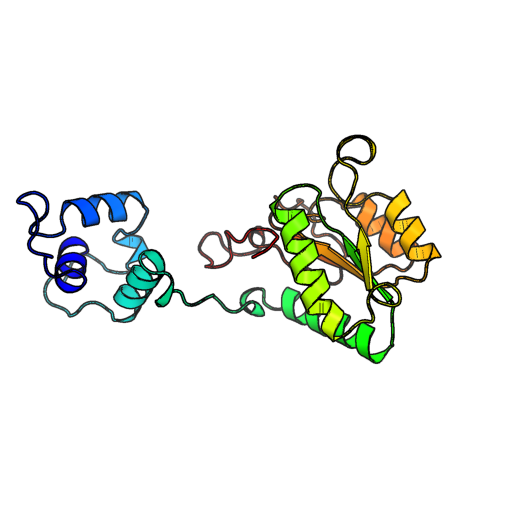5 C CA . ASP A 1 184 ? 3.211 4.526 -0.776 1.00 98.19 184 ASP A CA 1
ATOM 1446 C C . ASP A 1 184 ? 4.378 4.505 -1.773 1.00 98.19 184 ASP A C 1
ATOM 1448 O O . ASP A 1 184 ? 5.177 3.574 -1.788 1.00 98.19 184 ASP A O 1
ATOM 1452 N N . HIS A 1 185 ? 4.526 5.544 -2.580 1.00 97.25 185 HIS A N 1
ATOM 1453 C CA . HIS A 1 185 ? 5.617 5.695 -3.545 1.00 97.25 185 HIS A CA 1
ATOM 1454 C C . HIS A 1 185 ? 6.275 7.086 -3.517 1.00 97.25 185 HIS A C 1
ATOM 1456 O O . HIS A 1 185 ? 7.254 7.363 -4.234 1.00 97.25 185 HIS A O 1
ATOM 1462 N N . HIS A 1 186 ? 5.778 7.967 -2.650 1.00 96.19 186 HIS A N 1
ATOM 1463 C CA . HIS A 1 186 ? 6.360 9.271 -2.384 1.00 96.19 186 HIS A CA 1
ATOM 1464 C C . HIS A 1 186 ? 7.752 9.171 -1.753 1.00 96.19 186 HIS A C 1
ATOM 1466 O O . HIS A 1 186 ? 8.239 8.104 -1.373 1.00 96.19 186 HIS A O 1
ATOM 1472 N N . THR A 1 187 ? 8.436 10.312 -1.669 1.00 94.44 187 THR A N 1
ATOM 1473 C CA . THR A 1 187 ? 9.755 10.406 -1.034 1.00 94.44 187 THR A CA 1
ATOM 1474 C C . THR A 1 187 ? 9.723 9.896 0.401 1.00 94.44 187 THR A C 1
ATOM 1476 O O . THR A 1 187 ? 8.818 10.232 1.160 1.00 94.44 187 THR A O 1
ATOM 1479 N N . LEU A 1 188 ? 10.759 9.155 0.785 1.00 95.19 188 LEU A N 1
ATOM 1480 C CA . LEU A 1 188 ? 10.927 8.676 2.150 1.00 95.19 188 LEU A CA 1
ATOM 1481 C C . LEU A 1 188 ? 11.374 9.800 3.088 1.00 95.19 188 LEU A C 1
ATOM 1483 O O . LEU A 1 188 ? 12.136 10.691 2.701 1.00 95.19 188 LEU A O 1
ATOM 1487 N N . SER A 1 189 ? 10.949 9.718 4.346 1.00 92.12 189 SER A N 1
ATOM 1488 C CA . SER A 1 189 ? 11.562 10.466 5.440 1.00 92.12 189 SER A CA 1
ATOM 1489 C C . SER A 1 189 ? 12.988 9.979 5.719 1.00 92.12 189 SER A C 1
ATOM 1491 O O . SER A 1 189 ? 13.370 8.861 5.382 1.00 92.12 189 SER A O 1
ATOM 1493 N N . GLN A 1 190 ? 13.789 10.814 6.389 1.00 91.50 190 GLN A N 1
ATOM 1494 C CA . GLN A 1 190 ? 15.140 10.423 6.818 1.00 91.50 190 GLN A CA 1
ATOM 1495 C C . GLN A 1 190 ? 15.124 9.294 7.857 1.00 91.50 190 GLN A C 1
ATOM 1497 O O . GLN A 1 190 ? 16.027 8.463 7.892 1.00 91.50 190 GLN A O 1
ATOM 1502 N N . GLN A 1 191 ? 14.099 9.274 8.708 1.00 93.06 191 GLN A N 1
ATOM 1503 C CA . GLN A 1 191 ? 13.882 8.239 9.709 1.00 93.06 191 GLN A CA 1
ATOM 1504 C C . GLN A 1 191 ? 12.817 7.263 9.210 1.00 93.06 191 GLN A C 1
ATOM 1506 O O . GLN A 1 191 ? 11.766 7.706 8.747 1.00 93.06 191 GLN A O 1
ATOM 1511 N N . ARG A 1 192 ? 13.054 5.952 9.350 1.00 93.81 192 ARG A N 1
ATOM 1512 C CA . ARG A 1 192 ? 12.020 4.941 9.094 1.00 93.81 192 ARG A CA 1
ATOM 1513 C C . ARG A 1 192 ? 10.909 5.082 10.149 1.00 93.81 192 ARG A C 1
ATOM 1515 O O . ARG A 1 192 ? 11.235 5.057 11.339 1.00 93.81 192 ARG A O 1
ATOM 1522 N N . PRO A 1 193 ? 9.632 5.219 9.753 1.00 93.50 193 PRO A N 1
ATOM 1523 C CA . PRO A 1 193 ? 8.526 5.186 10.699 1.00 93.50 193 PRO A CA 1
ATOM 1524 C C . PRO A 1 193 ? 8.466 3.845 11.439 1.00 93.50 193 PRO A C 1
ATOM 1526 O O . PRO A 1 193 ? 8.832 2.796 10.900 1.00 93.50 193 PRO A O 1
ATOM 1529 N N . ASP A 1 194 ? 7.981 3.884 12.676 1.00 94.75 194 ASP A N 1
ATOM 1530 C CA . ASP A 1 194 ? 7.699 2.682 13.452 1.00 94.75 194 ASP A CA 1
ATOM 1531 C C . ASP A 1 194 ? 6.307 2.155 13.071 1.00 94.75 194 ASP A C 1
ATOM 1533 O O . ASP A 1 194 ? 5.271 2.620 13.545 1.00 94.75 194 ASP A O 1
ATOM 1537 N N . VAL A 1 195 ? 6.292 1.264 12.085 1.00 98.19 195 VAL A N 1
ATOM 1538 C CA . VAL A 1 195 ? 5.098 0.689 11.455 1.00 98.19 195 VAL A CA 1
ATOM 1539 C C . VAL A 1 195 ? 5.326 -0.793 11.201 1.00 98.19 195 VAL A C 1
ATOM 1541 O O . VAL A 1 195 ? 6.475 -1.232 11.081 1.00 98.19 195 VAL A O 1
ATOM 1544 N N . VAL A 1 196 ? 4.232 -1.549 11.068 1.00 98.56 196 VAL A N 1
ATOM 1545 C CA . VAL A 1 196 ? 4.265 -2.999 10.809 1.00 98.56 196 VAL A CA 1
ATOM 1546 C C . VAL A 1 196 ? 5.054 -3.297 9.540 1.00 98.56 196 VAL A C 1
ATOM 1548 O O . VAL A 1 196 ? 5.897 -4.191 9.523 1.00 98.56 196 VAL A O 1
ATOM 1551 N N . ALA A 1 197 ? 4.771 -2.535 8.484 1.00 98.62 197 ALA A N 1
ATOM 1552 C CA . ALA A 1 197 ? 5.477 -2.620 7.220 1.00 98.62 197 ALA A CA 1
ATOM 1553 C C . ALA A 1 197 ? 5.502 -1.261 6.510 1.00 98.62 197 ALA A C 1
ATOM 1555 O O . ALA A 1 197 ? 4.546 -0.489 6.609 1.00 98.62 197 ALA A O 1
ATOM 1556 N N . LEU A 1 198 ? 6.585 -0.997 5.784 1.00 98.12 198 LEU A N 1
ATOM 1557 C CA . LEU A 1 198 ? 6.771 0.132 4.876 1.00 98.12 198 LEU A CA 1
ATOM 1558 C C . LEU A 1 198 ? 7.055 -0.399 3.467 1.00 98.12 198 LEU A C 1
ATOM 1560 O O . LEU A 1 198 ? 8.199 -0.663 3.091 1.00 98.12 198 LEU A O 1
ATOM 1564 N N . ILE A 1 199 ? 5.997 -0.540 2.677 1.00 98.38 199 ILE A N 1
ATOM 1565 C CA . ILE A 1 199 ? 6.066 -0.944 1.275 1.00 98.38 199 ILE A CA 1
ATOM 1566 C C . ILE A 1 199 ? 6.165 0.332 0.443 1.00 98.38 199 ILE A C 1
ATOM 1568 O O . ILE A 1 199 ? 5.160 0.965 0.131 1.00 98.38 199 ILE A O 1
ATOM 1572 N N . ASN A 1 200 ? 7.397 0.725 0.117 1.00 97.81 200 ASN A N 1
ATOM 1573 C CA . ASN A 1 200 ? 7.650 1.871 -0.747 1.00 97.81 200 ASN A CA 1
ATOM 1574 C C . ASN A 1 200 ? 8.773 1.572 -1.752 1.00 97.81 200 ASN A C 1
ATOM 1576 O O . ASN A 1 200 ? 9.897 1.304 -1.328 1.00 97.81 200 ASN A O 1
ATOM 1580 N N . PRO A 1 201 ? 8.520 1.651 -3.074 1.00 96.88 201 PRO A N 1
ATOM 1581 C CA . PRO A 1 201 ? 9.511 1.485 -4.141 1.00 96.88 201 PRO A CA 1
ATOM 1582 C C . PRO A 1 201 ? 10.846 2.189 -3.925 1.00 96.88 201 PRO A C 1
ATOM 1584 O O . PRO A 1 201 ? 11.894 1.677 -4.315 1.00 96.88 201 PRO A O 1
ATOM 1587 N N . ARG A 1 202 ? 10.829 3.367 -3.299 1.00 95.69 202 ARG A N 1
ATOM 1588 C CA . ARG A 1 202 ? 12.021 4.186 -3.069 1.00 95.69 202 ARG A CA 1
ATOM 1589 C C . ARG A 1 202 ? 12.934 3.650 -1.970 1.00 95.69 202 ARG A C 1
ATOM 1591 O O . ARG A 1 202 ? 14.032 4.178 -1.816 1.00 95.69 202 ARG A O 1
ATOM 1598 N N . SER A 1 203 ? 12.507 2.638 -1.211 1.00 94.31 203 SER A N 1
ATOM 1599 C CA . SER A 1 203 ? 13.384 1.908 -0.286 1.00 94.31 203 SER A CA 1
ATOM 1600 C C . SER A 1 203 ? 14.265 0.885 -1.011 1.00 94.31 203 SER A C 1
ATOM 1602 O O . SER A 1 203 ? 15.252 0.409 -0.450 1.00 94.31 203 SER A O 1
ATOM 1604 N N . LEU A 1 204 ? 13.936 0.567 -2.266 1.00 95.25 204 LEU A N 1
ATOM 1605 C CA . LEU A 1 204 ? 14.670 -0.379 -3.092 1.00 95.25 204 LEU A CA 1
ATOM 1606 C C . LEU A 1 204 ? 15.838 0.312 -3.817 1.00 95.25 204 LEU A C 1
ATOM 1608 O O . LEU A 1 204 ? 15.825 1.529 -4.026 1.00 95.25 204 LEU A O 1
ATOM 1612 N N . PRO A 1 205 ? 16.861 -0.449 -4.249 1.00 94.25 205 PRO A N 1
ATOM 1613 C CA . PRO A 1 205 ? 17.925 0.089 -5.089 1.00 94.25 205 PRO A CA 1
ATOM 1614 C C . PRO A 1 205 ? 17.368 0.764 -6.350 1.00 94.25 205 PRO A C 1
ATOM 1616 O O . PRO A 1 205 ? 16.422 0.267 -6.951 1.00 94.25 205 PRO A O 1
ATOM 1619 N N . ILE A 1 206 ? 18.012 1.842 -6.812 1.00 85.94 206 ILE A N 1
ATOM 1620 C CA . ILE A 1 206 ? 17.563 2.647 -7.969 1.00 85.94 206 ILE A CA 1
ATOM 1621 C C . ILE A 1 206 ? 17.307 1.800 -9.232 1.00 85.94 206 ILE A C 1
ATOM 1623 O O . ILE A 1 206 ? 16.426 2.126 -10.016 1.00 85.94 206 ILE A O 1
ATOM 1627 N N . GLY A 1 207 ? 18.070 0.720 -9.438 1.00 85.25 207 GLY A N 1
ATOM 1628 C CA . GLY A 1 207 ? 17.916 -0.183 -10.587 1.00 85.25 207 GLY A CA 1
ATOM 1629 C C . GLY A 1 207 ? 16.929 -1.336 -10.382 1.00 85.25 207 GLY A C 1
ATOM 1630 O O . GLY A 1 207 ? 16.850 -2.217 -11.235 1.00 85.25 207 GLY A O 1
ATOM 1631 N N . HIS A 1 208 ? 16.229 -1.394 -9.249 1.00 91.38 208 HIS A N 1
ATOM 1632 C CA . HIS A 1 208 ? 15.289 -2.471 -8.967 1.00 91.38 208 HIS A CA 1
ATOM 1633 C C . HIS A 1 208 ? 14.033 -2.341 -9.853 1.00 91.38 208 HIS A C 1
ATOM 1635 O O . HIS A 1 208 ? 13.507 -1.234 -9.972 1.00 91.38 208 HIS A O 1
ATOM 1641 N N . PRO A 1 209 ? 13.482 -3.435 -10.421 1.00 88.88 209 PRO A N 1
ATOM 1642 C CA . PRO A 1 209 ? 12.318 -3.366 -11.317 1.00 88.88 209 PRO A CA 1
ATOM 1643 C C . PRO A 1 209 ? 11.081 -2.681 -10.719 1.00 88.88 209 PRO A C 1
ATOM 1645 O O . PRO A 1 209 ? 10.293 -2.080 -11.440 1.00 88.88 209 PRO A O 1
ATOM 1648 N N . LEU A 1 210 ? 10.924 -2.762 -9.395 1.00 93.81 210 LEU A N 1
ATOM 1649 C CA . LEU A 1 210 ? 9.817 -2.144 -8.659 1.00 93.81 210 LEU A CA 1
ATOM 1650 C C . LEU A 1 210 ? 10.073 -0.694 -8.223 1.00 93.81 210 LEU A C 1
ATOM 1652 O O . LEU A 1 210 ? 9.167 -0.087 -7.671 1.00 93.81 210 LEU A O 1
ATOM 1656 N N . ALA A 1 211 ? 11.260 -0.114 -8.450 1.00 92.75 211 ALA A N 1
ATOM 1657 C CA . ALA A 1 211 ? 11.649 1.202 -7.912 1.00 92.75 211 ALA A CA 1
ATOM 1658 C C . ALA A 1 211 ? 10.820 2.392 -8.449 1.00 92.75 211 ALA A C 1
ATOM 1660 O O . ALA A 1 211 ? 10.993 3.530 -8.006 1.00 92.75 211 ALA A O 1
ATOM 1661 N N . HIS A 1 212 ? 9.937 2.141 -9.417 1.00 90.19 212 HIS A N 1
ATOM 1662 C CA . HIS A 1 212 ? 9.133 3.148 -10.106 1.00 90.19 212 HIS A CA 1
ATOM 1663 C C . HIS A 1 212 ? 7.626 2.873 -10.048 1.00 90.19 212 HIS A C 1
ATOM 1665 O O . HIS A 1 212 ? 6.886 3.482 -10.818 1.00 90.19 212 HIS A O 1
ATOM 1671 N N . LEU A 1 213 ? 7.169 1.959 -9.182 1.00 94.88 213 LEU A N 1
ATOM 1672 C CA . LEU A 1 213 ? 5.733 1.741 -9.010 1.00 94.88 213 LEU A CA 1
ATOM 1673 C C . LEU A 1 213 ? 5.038 3.005 -8.480 1.00 94.88 213 LEU A C 1
ATOM 1675 O O . LEU A 1 213 ? 5.633 3.809 -7.756 1.00 94.88 213 LEU A O 1
ATOM 1679 N N . SER A 1 214 ? 3.785 3.171 -8.893 1.00 95.94 214 SER A N 1
ATOM 1680 C CA . SER A 1 214 ? 2.851 4.153 -8.344 1.00 95.94 214 SER A CA 1
ATOM 1681 C C . SER A 1 214 ? 2.111 3.568 -7.134 1.00 95.94 214 SER A C 1
ATOM 1683 O O . SER A 1 214 ? 2.304 2.394 -6.818 1.00 95.94 214 SER A O 1
ATOM 1685 N N . GLY A 1 215 ? 1.285 4.354 -6.447 1.00 95.06 215 GLY A N 1
ATOM 1686 C CA . GLY A 1 215 ? 0.509 3.893 -5.295 1.00 95.06 215 GLY A CA 1
ATOM 1687 C C . GLY A 1 215 ? -0.466 2.751 -5.615 1.00 95.06 215 GLY A C 1
ATOM 1688 O O . GLY A 1 215 ? -0.637 1.853 -4.793 1.00 95.06 215 GLY A O 1
ATOM 1689 N N . VAL A 1 216 ? -1.084 2.747 -6.802 1.00 96.44 216 VAL A N 1
ATOM 1690 C CA . VAL A 1 216 ? -2.023 1.691 -7.241 1.00 96.44 216 VAL A CA 1
ATOM 1691 C C . VAL A 1 216 ? -1.354 0.402 -7.739 1.00 96.44 216 VAL A C 1
ATOM 1693 O O . VAL A 1 216 ? -2.031 -0.621 -7.854 1.00 96.44 216 VAL A O 1
ATOM 1696 N N . ALA A 1 217 ? -0.069 0.455 -8.100 1.00 87.12 217 ALA A N 1
ATOM 1697 C CA . ALA A 1 217 ? 0.595 -0.578 -8.902 1.00 87.12 217 ALA A CA 1
ATOM 1698 C C . ALA A 1 217 ? 1.190 -1.741 -8.092 1.00 87.12 217 ALA A C 1
ATOM 1700 O O . ALA A 1 217 ? 1.662 -1.524 -6.954 1.00 87.12 217 ALA A O 1
#